Protein AF-0000000071015355 (afdb_homodimer)

InterPro domains:
  IPR021719 Proteinase inhibitor I78 [PF11720] (31-95)

pLDDT: mean 83.45, std 22.66, range [41.62, 98.94]

Secondary structure (DSSP, 8-state):
--------------------------STB----GGGGGGTTSB--HHHHHHHHHHHTBSEEEEE-TT-EEE----TTEEEEEE-TTSBEEEEEE-/--------------------------STB----GGGGGGTTSB--HHHHHHHHHHHTBSEEEEE-TT-EEE----TTEEEEEE-TTSBEEEEEE-

Foldseek 3Di:
DPPPPPPPPPPPPPPPPVPPPDPDPDPQQFFAQVVVQVQFPPQCDPVNQVVSLVVRRAPEEAEAEPPDDDDPDADRRYKYFYADPVRTGHDIDHD/DPPPPPPPPDPPPPPPPVPPPDPDPDPQQFFAQVVVQVQFPPQCDPVNQVVSLVVRRAPEEAEAEPPDDDDPDADRRYKYFYADPVRTGHDIDHD

Nearest PDB structures (foldseek):
  3w0e-assembly1_B  TM=7.958E-01  e=2.999E-04  Aspergillus fumigatus Af293
  1vbw-assembly1_A  TM=7.585E-01  e=5.131E-04  Momordica charantia
  1tm5-assembly1_I  TM=7.072E-01  e=4.397E-03  Hordeum vulgare subsp. vulgare
  7a1h-assembly1_A  TM=6.770E-01  e=3.595E-03  Hordeum vulgare
  3rdz-assembly1_C  TM=7.435E-01  e=9.201E-03  Fagopyrum esculentum

Radius of gyration: 28.19 Å; Cα contacts (8 Å, |Δi|>4): 320; chains: 2; bounding box: 88×50×52 Å

Organism: NCBI:txid2759526

Solvent-accessible surface area (backbone atoms only — not comparable to full-atom values): 11109 Å² total; per-residue (Å²): 134,86,80,78,80,78,79,79,78,80,80,79,78,79,78,78,74,76,72,72,73,70,77,72,76,58,64,92,31,32,39,39,44,72,75,46,57,78,52,53,68,36,70,56,47,73,68,44,46,50,50,45,19,59,66,19,36,21,72,35,63,43,80,44,47,67,64,37,74,44,63,44,57,79,37,66,34,16,29,32,39,33,34,40,94,85,45,21,23,70,43,67,40,63,43,134,84,81,78,79,77,81,80,77,79,79,79,78,79,78,79,74,75,71,70,73,70,77,73,75,60,63,92,31,30,40,39,44,72,77,45,58,79,53,52,69,37,70,54,47,73,68,45,46,52,48,46,18,58,65,18,36,21,71,36,63,42,79,43,47,68,65,38,74,43,64,44,58,80,37,65,35,15,29,31,38,33,33,40,93,86,44,19,23,70,43,67,41,64,41

Structure (mmCIF, N/CA/C/O backbone):
data_AF-0000000071015355-model_v1
#
loop_
_entity.id
_entity.type
_entity.pdbx_description
1 polymer 'Peptidase inhibitor I78 family protein'
#
loop_
_atom_site.group_PDB
_atom_site.id
_atom_site.type_symbol
_atom_site.label_atom_id
_atom_site.label_alt_id
_atom_site.label_comp_id
_atom_site.label_asym_id
_atom_site.label_entity_id
_atom_site.label_seq_id
_atom_site.pdbx_PDB_ins_code
_atom_site.Cartn_x
_atom_site.Cartn_y
_atom_site.Cartn_z
_atom_site.occupancy
_atom_site.B_iso_or_equiv
_atom_site.auth_seq_id
_atom_site.auth_comp_id
_atom_site.auth_asym_id
_atom_site.auth_atom_id
_atom_site.pdbx_PDB_model_num
ATOM 1 N N . MET A 1 1 ? -76.25 -30.781 -11.367 1 41.62 1 MET A N 1
ATOM 2 C CA . MET A 1 1 ? -75.312 -29.703 -10.953 1 41.62 1 MET A CA 1
ATOM 3 C C . MET A 1 1 ? -73.938 -29.922 -11.5 1 41.62 1 MET A C 1
ATOM 5 O O . MET A 1 1 ? -73.312 -30.938 -11.227 1 41.62 1 MET A O 1
ATOM 9 N N . LYS A 1 2 ? -73.75 -29.438 -12.789 1 53.03 2 LYS A N 1
ATOM 10 C CA . LYS A 1 2 ? -72.562 -29.531 -13.602 1 53.03 2 LYS A CA 1
ATOM 11 C C . LYS A 1 2 ? -71.375 -28.797 -12.945 1 53.03 2 LYS A C 1
ATOM 13 O O . LYS A 1 2 ? -71.5 -27.594 -12.664 1 53.03 2 LYS A O 1
ATOM 18 N N . ILE A 1 3 ? -70.625 -29.453 -12.016 1 52.5 3 ILE A N 1
ATOM 19 C CA . ILE A 1 3 ? -69.438 -28.922 -11.297 1 52.5 3 ILE A CA 1
ATOM 20 C C . ILE A 1 3 ? -68.375 -28.438 -12.297 1 52.5 3 ILE A C 1
ATOM 22 O O . ILE A 1 3 ? -67.938 -29.219 -13.125 1 52.5 3 ILE A O 1
ATOM 26 N N . VAL A 1 4 ? -68.438 -27.172 -12.75 1 53.31 4 VAL A N 1
ATOM 27 C CA . VAL A 1 4 ? -67.438 -26.516 -13.586 1 53.31 4 VAL A CA 1
ATOM 28 C C . VAL A 1 4 ? -66.125 -26.438 -12.844 1 53.31 4 VAL A C 1
ATOM 30 O O . VAL A 1 4 ? -66.062 -25.812 -11.781 1 53.31 4 VAL A O 1
ATOM 33 N N . VAL A 1 5 ? -65.312 -27.469 -12.781 1 52.06 5 VAL A N 1
ATOM 34 C CA . VAL A 1 5 ? -63.938 -27.484 -12.219 1 52.06 5 VAL A CA 1
ATOM 35 C C . VAL A 1 5 ? -63.062 -26.438 -12.914 1 52.06 5 VAL A C 1
ATOM 37 O O . VAL A 1 5 ? -62.906 -26.453 -14.133 1 52.06 5 VAL A O 1
ATOM 40 N N . ILE A 1 6 ? -63.094 -25.188 -12.492 1 52.34 6 ILE A N 1
ATOM 41 C CA . ILE A 1 6 ? -62.219 -24.125 -12.953 1 52.34 6 ILE A CA 1
ATOM 42 C C . ILE A 1 6 ? -60.75 -24.516 -12.672 1 52.34 6 ILE A C 1
ATOM 44 O O . ILE A 1 6 ? -60.375 -24.703 -11.516 1 52.34 6 ILE A O 1
ATOM 48 N N . ALA A 1 7 ? -59.969 -25.109 -13.586 1 50.84 7 ALA A N 1
ATOM 49 C CA . ALA A 1 7 ? -58.531 -25.406 -13.555 1 50.84 7 ALA A CA 1
ATOM 50 C C . ALA A 1 7 ? -57.719 -24.141 -13.414 1 50.84 7 ALA A 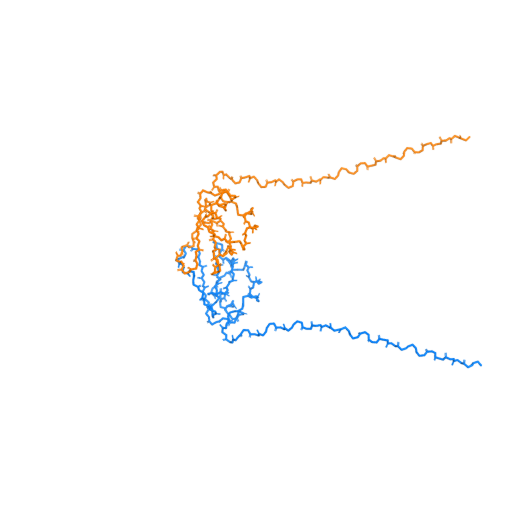C 1
ATOM 52 O O . ALA A 1 7 ? -57.781 -23.234 -14.25 1 50.84 7 ALA A O 1
ATOM 53 N N . LEU A 1 8 ? -57.469 -23.656 -12.211 1 50.41 8 LEU A N 1
ATOM 54 C CA . LEU A 1 8 ? -56.562 -22.547 -11.93 1 50.41 8 LEU A CA 1
ATOM 55 C C . LEU A 1 8 ? -55.188 -22.812 -12.508 1 50.41 8 LEU A C 1
ATOM 57 O O . LEU A 1 8 ? -54.562 -23.828 -12.188 1 50.41 8 LEU A O 1
ATOM 61 N N . GLY A 1 9 ? -54.812 -22.359 -13.711 1 44.88 9 GLY A N 1
ATOM 62 C CA . GLY A 1 9 ? -53.5 -22.406 -14.359 1 44.88 9 GLY A CA 1
ATOM 63 C C . GLY A 1 9 ? -52.406 -21.75 -13.547 1 44.88 9 GLY A C 1
ATOM 64 O O . GLY A 1 9 ? -52.562 -20.594 -13.133 1 44.88 9 GLY A O 1
ATOM 65 N N . ALA A 1 10 ? -51.594 -22.469 -12.789 1 47.72 10 ALA A N 1
ATOM 66 C CA . ALA A 1 10 ? -50.406 -22.031 -12.062 1 47.72 10 ALA A CA 1
ATOM 67 C C . ALA A 1 10 ? -49.438 -21.297 -12.984 1 47.72 10 ALA A C 1
ATOM 69 O O . ALA A 1 10 ? -49 -21.828 -14.008 1 47.72 10 ALA A O 1
ATOM 70 N N . LEU A 1 11 ? -49.5 -19.953 -13.094 1 46.91 11 LEU A N 1
ATOM 71 C CA . LEU A 1 11 ? -48.5 -19.141 -13.797 1 46.91 11 LEU A CA 1
ATOM 72 C C . LEU A 1 11 ? -47.094 -19.328 -13.195 1 46.91 11 LEU A C 1
ATOM 74 O O . LEU A 1 11 ? -46.875 -19.016 -12.031 1 46.91 11 LEU A O 1
ATOM 78 N N . ALA A 1 12 ? -46.281 -20.297 -13.711 1 44.22 12 ALA A N 1
ATOM 79 C CA . ALA A 1 12 ? -44.875 -20.484 -13.359 1 44.22 12 ALA A CA 1
ATOM 80 C C . ALA A 1 12 ? -44.062 -19.234 -13.672 1 44.22 12 ALA A C 1
ATOM 82 O O . ALA A 1 12 ? -43.969 -18.828 -14.836 1 44.22 12 ALA A O 1
ATOM 83 N N . LEU A 1 13 ? -43.969 -18.219 -12.758 1 45.84 13 LEU A N 1
ATOM 84 C CA . LEU A 1 13 ? -43.031 -17.109 -12.875 1 45.84 13 LEU A CA 1
ATOM 85 C C . LEU A 1 13 ? -41.594 -17.625 -12.953 1 45.84 13 LEU A C 1
ATOM 87 O O . LEU A 1 13 ? -41.094 -18.219 -12 1 45.84 13 LEU A O 1
ATOM 91 N N . THR A 1 14 ? -40.969 -17.969 -14.125 1 46.25 14 THR A N 1
ATOM 92 C CA . THR A 1 14 ? -39.562 -18.281 -14.359 1 46.25 14 THR A CA 1
ATOM 93 C C . THR A 1 14 ? -38.688 -17.109 -13.945 1 46.25 14 THR A C 1
ATOM 95 O O . THR A 1 14 ? -38.812 -15.992 -14.469 1 46.25 14 THR A O 1
ATOM 98 N N . ALA A 1 15 ? -38.281 -16.969 -12.656 1 49.09 15 ALA A N 1
ATOM 99 C CA . ALA A 1 15 ? -37.281 -16.016 -12.156 1 49.09 15 ALA A CA 1
ATOM 100 C C . ALA A 1 15 ? -35.969 -16.125 -12.938 1 49.09 15 ALA A C 1
ATOM 102 O O . ALA A 1 15 ? -35.438 -17.219 -13.109 1 49.09 15 ALA A O 1
ATOM 103 N N . CYS A 1 16 ? -35.625 -15.297 -13.961 1 41.62 16 CYS A N 1
ATOM 104 C CA . CYS A 1 16 ? -34.344 -15.125 -14.648 1 41.62 16 CYS A CA 1
ATOM 105 C C . CYS A 1 16 ? -33.219 -14.844 -13.648 1 41.62 16 CYS A C 1
ATOM 107 O O . CYS A 1 16 ? -33.125 -13.742 -13.102 1 41.62 16 CYS A O 1
ATOM 109 N N . MET A 1 17 ? -32.844 -15.695 -12.734 1 43.97 17 MET A N 1
ATOM 110 C CA . MET A 1 17 ? -31.578 -15.445 -12.055 1 43.97 17 MET A CA 1
ATOM 111 C C . MET A 1 17 ? -30.469 -15.219 -13.062 1 43.97 17 MET A C 1
ATOM 113 O O . MET A 1 17 ? -30.156 -16.094 -13.867 1 43.97 17 MET A O 1
ATOM 117 N N . GLU A 1 18 ? -30.281 -14.008 -13.562 1 45.53 18 GLU A N 1
ATOM 118 C CA . GLU A 1 18 ? -29.078 -13.695 -14.312 1 45.53 18 GLU A CA 1
ATOM 119 C C . GLU A 1 18 ? -27.828 -14.172 -13.578 1 45.53 18 GLU A C 1
ATOM 121 O O . GLU A 1 18 ? -27.531 -13.719 -12.469 1 45.53 18 GLU A O 1
ATOM 126 N N . SER A 1 19 ? -27.406 -15.406 -13.742 1 41.88 19 SER A N 1
ATOM 127 C CA . SER A 1 19 ? -26.109 -15.867 -13.25 1 41.88 19 SER A CA 1
ATOM 128 C C . SER A 1 19 ? -24.984 -14.914 -13.656 1 41.88 19 SER A C 1
ATOM 130 O O . SER A 1 19 ? -24.719 -14.742 -14.852 1 41.88 19 SER A O 1
ATOM 132 N N . ARG A 1 20 ? -24.766 -13.766 -12.945 1 45.03 20 ARG A N 1
ATOM 133 C CA . ARG A 1 20 ? -23.531 -13.031 -13.203 1 45.03 20 ARG A CA 1
ATOM 134 C C . ARG A 1 20 ? -22.391 -13.984 -13.547 1 45.03 20 ARG A C 1
ATOM 136 O O . ARG A 1 20 ? -22.125 -14.938 -12.805 1 45.03 20 ARG A O 1
ATOM 143 N N . PRO A 1 21 ? -22.062 -14.039 -14.867 1 43.72 21 PRO A N 1
ATOM 144 C CA . PRO A 1 21 ? -20.953 -14.93 -15.211 1 43.72 21 PRO A CA 1
ATOM 145 C C . PRO A 1 21 ? -19.828 -14.898 -14.18 1 43.72 21 PRO A C 1
ATOM 147 O O . PRO A 1 21 ? -19.5 -13.836 -13.656 1 43.72 21 PRO A O 1
ATOM 150 N N . ALA A 1 22 ? -19.516 -15.961 -13.461 1 47.22 22 ALA A N 1
ATOM 151 C CA . ALA A 1 22 ? -18.312 -16.031 -12.648 1 47.22 22 ALA A CA 1
ATOM 152 C C . ALA A 1 22 ? -17.109 -15.453 -13.391 1 47.22 22 ALA A C 1
ATOM 154 O O . ALA A 1 22 ? -17.016 -15.57 -14.609 1 47.22 22 ALA A O 1
ATOM 155 N N . PRO A 1 23 ? -16.516 -14.32 -12.883 1 44.91 23 PRO A N 1
ATOM 156 C CA . PRO A 1 23 ? -15.352 -13.852 -13.641 1 44.91 23 PRO A CA 1
ATOM 157 C C . PRO A 1 23 ? -14.492 -15 -14.172 1 44.91 23 PRO A C 1
ATOM 159 O O . PRO A 1 23 ? -14.344 -16.016 -13.5 1 44.91 23 PRO A O 1
ATOM 162 N N . MET A 1 24 ? -14.43 -15.195 -15.477 1 46.47 24 MET A N 1
ATOM 163 C CA . MET A 1 24 ? -13.523 -16.156 -16.094 1 46.47 24 MET A CA 1
ATOM 164 C C . MET A 1 24 ? -12.234 -16.281 -15.297 1 46.47 2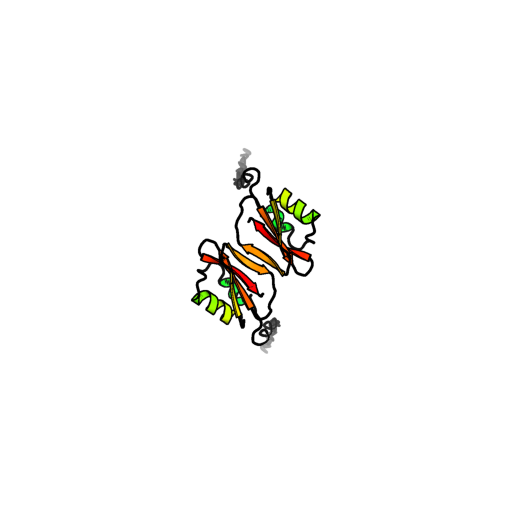4 MET A C 1
ATOM 166 O O . MET A 1 24 ? -11.711 -15.289 -14.789 1 46.47 24 MET A O 1
ATOM 170 N N . PRO A 1 25 ? -11.945 -17.516 -14.719 1 48.88 25 PRO A N 1
ATOM 171 C CA . PRO A 1 25 ? -10.672 -17.672 -14.023 1 48.88 25 PRO A CA 1
ATOM 172 C C . PRO A 1 25 ? -9.516 -17 -14.766 1 48.88 25 PRO A C 1
ATOM 174 O O . PRO A 1 25 ? -9.5 -16.984 -16 1 48.88 25 PRO A O 1
ATOM 177 N N . ALA A 1 26 ? -8.891 -15.961 -14.195 1 55.84 26 ALA A N 1
ATOM 178 C CA . ALA A 1 26 ? -7.68 -15.383 -14.766 1 55.84 26 ALA A CA 1
ATOM 179 C C . ALA A 1 26 ? -6.832 -16.453 -15.461 1 55.84 26 ALA A C 1
ATOM 181 O O . ALA A 1 26 ? -6.875 -17.625 -15.094 1 55.84 26 ALA A O 1
ATOM 182 N N . PRO A 1 27 ? -6.383 -16.125 -16.797 1 60.22 27 PRO A N 1
ATOM 183 C CA . PRO A 1 27 ? -5.473 -17.109 -17.375 1 60.22 27 PRO A CA 1
ATOM 184 C C . PRO A 1 27 ? -4.527 -17.734 -16.344 1 60.22 27 PRO A C 1
ATOM 186 O O . PRO A 1 27 ? -4.223 -17.109 -15.328 1 60.22 27 PRO A O 1
ATOM 189 N N . ALA A 1 28 ? -4.207 -18.922 -16.422 1 68.44 28 ALA A N 1
ATOM 190 C CA . ALA A 1 28 ? -3.348 -19.656 -15.508 1 68.44 28 ALA A CA 1
ATOM 191 C C . ALA A 1 28 ? -2.107 -18.859 -15.133 1 68.44 28 ALA A C 1
ATOM 193 O O . ALA A 1 28 ? -1.405 -18.344 -16.016 1 68.44 28 ALA A O 1
ATOM 194 N N . GLY A 1 29 ? -2.074 -18.328 -13.906 1 88.06 29 GLY A N 1
ATOM 195 C CA . GLY A 1 29 ? -0.887 -17.656 -13.406 1 88.06 29 GLY A CA 1
ATOM 196 C C . GLY A 1 29 ? -1.113 -16.188 -13.117 1 88.06 29 GLY A C 1
ATOM 197 O O . GLY A 1 29 ? -0.283 -15.539 -12.477 1 88.06 29 GLY A O 1
ATOM 198 N N . ALA A 1 30 ? -2.238 -15.766 -13.656 1 94.06 30 ALA A N 1
ATOM 199 C CA . ALA A 1 30 ? -2.508 -14.359 -13.375 1 94.06 30 ALA A CA 1
ATOM 200 C C . ALA A 1 30 ? -3.123 -14.188 -11.984 1 94.06 30 ALA A C 1
ATOM 202 O O . ALA A 1 30 ? -3.943 -15 -11.562 1 94.06 30 ALA A O 1
ATOM 203 N N . CYS A 1 31 ? -2.75 -13.148 -11.344 1 98.12 31 CYS A N 1
ATOM 204 C CA . CYS A 1 31 ? -3.197 -12.875 -9.984 1 98.12 31 CYS A CA 1
ATOM 205 C C . CYS A 1 31 ? -4.641 -12.383 -9.969 1 98.12 31 CYS A C 1
ATOM 207 O O . CYS A 1 31 ? -5.004 -11.492 -10.734 1 98.12 31 CYS A O 1
ATOM 209 N N . ASP A 1 32 ? -5.438 -13 -9.148 1 98.25 32 ASP A N 1
ATOM 210 C CA . ASP A 1 32 ? -6.723 -12.484 -8.695 1 98.25 32 ASP A CA 1
ATOM 211 C C . ASP A 1 32 ? -6.75 -12.336 -7.176 1 98.25 32 ASP A C 1
ATOM 213 O O . ASP A 1 32 ? -6.77 -13.328 -6.449 1 98.25 32 ASP A O 1
ATOM 217 N N . ALA A 1 33 ? -6.828 -11.078 -6.727 1 98.12 33 ALA A N 1
ATOM 218 C CA . ALA A 1 33 ? -6.711 -10.844 -5.289 1 98.12 33 ALA A CA 1
ATOM 219 C C . ALA A 1 33 ? -8.07 -10.945 -4.605 1 98.12 33 ALA A C 1
ATOM 221 O O . ALA A 1 33 ? -8.148 -10.984 -3.373 1 98.12 33 ALA A O 1
ATOM 222 N N . ALA A 1 34 ? -9.125 -11.031 -5.293 1 97.62 34 ALA A N 1
ATOM 223 C CA . ALA A 1 34 ? -10.469 -10.961 -4.727 1 97.62 34 ALA A CA 1
ATOM 224 C C . ALA A 1 34 ? -10.695 -12.07 -3.701 1 97.62 34 ALA A C 1
ATOM 226 O O . ALA A 1 34 ? -11.07 -11.805 -2.557 1 97.62 34 ALA A O 1
ATOM 227 N N . PRO A 1 35 ? -10.383 -13.273 -3.982 1 97.31 35 PRO A N 1
ATOM 228 C CA . PRO A 1 35 ? -10.672 -14.344 -3.027 1 97.31 35 PRO A CA 1
ATOM 229 C C . PRO A 1 35 ? -9.812 -14.258 -1.768 1 97.31 35 PRO A C 1
ATOM 231 O O . PRO A 1 35 ? -10.203 -14.758 -0.711 1 97.31 35 PRO A O 1
ATOM 234 N N . VAL A 1 36 ? -8.719 -13.57 -1.826 1 98.62 36 VAL A N 1
ATOM 235 C CA . VAL A 1 36 ? -7.777 -13.602 -0.715 1 98.62 36 VAL A CA 1
ATOM 236 C C . VAL A 1 36 ? -7.941 -12.352 0.144 1 98.62 36 VAL A C 1
ATOM 238 O O . VAL A 1 36 ? -7.246 -12.188 1.148 1 98.62 36 VAL A O 1
ATOM 241 N N . GLN A 1 37 ? -8.906 -11.469 -0.209 1 98.31 37 GLN A N 1
ATOM 242 C CA . GLN A 1 37 ? -9.164 -10.289 0.61 1 98.31 37 GLN A CA 1
ATOM 243 C C . GLN A 1 37 ? -9.703 -10.68 1.982 1 98.31 37 GLN A C 1
ATOM 245 O O . GLN A 1 37 ? -9.484 -9.969 2.967 1 98.31 37 GLN A O 1
ATOM 250 N N . ALA A 1 38 ? -10.297 -11.852 2.051 1 98.31 38 ALA A N 1
ATOM 251 C CA . ALA A 1 38 ? -10.883 -12.336 3.301 1 98.31 38 ALA A CA 1
ATOM 252 C C . ALA A 1 38 ? -9.797 -12.734 4.297 1 98.31 38 ALA A C 1
ATOM 254 O O . ALA A 1 38 ? -10.078 -12.938 5.48 1 98.31 38 ALA A O 1
ATOM 255 N N . LEU A 1 39 ? -8.578 -12.789 3.854 1 98.56 39 LEU A N 1
ATOM 256 C CA . LEU A 1 39 ? -7.484 -13.266 4.691 1 98.56 39 LEU A CA 1
ATOM 257 C C . LEU A 1 39 ? -6.77 -12.102 5.367 1 98.56 39 LEU A C 1
ATOM 259 O O . LEU A 1 39 ? -5.867 -12.312 6.184 1 98.56 39 LEU A O 1
ATOM 263 N N . ILE A 1 40 ? -7.141 -10.914 5.051 1 98.69 40 ILE A N 1
ATOM 264 C CA . ILE A 1 40 ? -6.527 -9.742 5.664 1 98.69 40 ILE A CA 1
ATOM 265 C C . ILE A 1 40 ? -6.738 -9.773 7.176 1 98.69 40 ILE A C 1
ATOM 267 O O . ILE A 1 40 ? -7.824 -10.117 7.648 1 98.69 40 ILE A O 1
ATOM 271 N N . GLY A 1 41 ? -5.746 -9.445 7.914 1 98.56 41 GLY A N 1
ATOM 272 C CA . GLY A 1 41 ? -5.809 -9.445 9.367 1 98.56 41 GLY A CA 1
ATOM 273 C C . GLY A 1 41 ? -5.234 -10.703 9.992 1 98.56 41 GLY A C 1
ATOM 274 O O . GLY A 1 41 ? -5.023 -10.758 11.203 1 98.56 41 GLY A O 1
ATOM 275 N N . LYS A 1 42 ? -4.902 -11.656 9.188 1 98.69 42 LYS A N 1
ATOM 276 C CA . LYS A 1 42 ? -4.371 -12.922 9.68 1 98.69 42 LYS A CA 1
ATOM 277 C C . LYS A 1 42 ? -2.846 -12.891 9.734 1 98.69 42 LYS A C 1
ATOM 279 O O . LYS A 1 42 ? -2.209 -12.133 9 1 98.69 42 LYS A O 1
ATOM 284 N N . PRO A 1 43 ? -2.244 -13.695 10.641 1 98.69 43 PRO A N 1
ATOM 285 C CA . PRO A 1 43 ? -0.782 -13.781 10.648 1 98.69 43 PRO A CA 1
ATOM 286 C C . PRO A 1 43 ? -0.207 -14.18 9.289 1 98.69 43 PRO A C 1
ATOM 288 O O . PRO A 1 43 ? -0.654 -15.156 8.688 1 98.69 43 PRO A O 1
ATOM 291 N N . ALA A 1 44 ? 0.739 -13.391 8.844 1 98.62 44 ALA A N 1
ATOM 292 C CA . ALA A 1 44 ? 1.219 -13.508 7.465 1 98.62 44 ALA A CA 1
ATOM 293 C C . ALA A 1 44 ? 2.592 -14.172 7.418 1 98.62 44 ALA A C 1
ATOM 295 O O . ALA A 1 44 ? 3.527 -13.633 6.82 1 98.62 44 ALA A O 1
ATOM 296 N N . GLY A 1 45 ? 2.699 -15.344 7.898 1 98.25 45 GLY A N 1
ATOM 297 C CA . GLY A 1 45 ? 3.92 -16.125 7.805 1 98.25 45 GLY A CA 1
ATOM 298 C C . GLY A 1 45 ? 4.094 -16.797 6.457 1 98.25 45 GLY A C 1
ATOM 299 O O . GLY A 1 45 ? 3.299 -16.578 5.543 1 98.25 45 GLY A O 1
ATOM 300 N N . PRO A 1 46 ? 5.176 -17.609 6.289 1 97.62 46 PRO A N 1
ATOM 301 C CA . PRO A 1 46 ? 5.488 -18.234 5 1 97.62 46 PRO A CA 1
ATOM 302 C C . PRO A 1 46 ? 4.359 -19.125 4.488 1 97.62 46 PRO A C 1
ATOM 304 O O . PRO A 1 46 ? 4.051 -19.109 3.293 1 97.62 46 PRO A O 1
ATOM 307 N N . SER A 1 47 ? 3.775 -19.875 5.402 1 98.31 47 SER A N 1
ATOM 308 C CA . SER A 1 47 ? 2.684 -20.75 4.973 1 98.31 47 SER A CA 1
ATOM 309 C C . SER A 1 47 ? 1.481 -19.938 4.508 1 98.31 47 SER A C 1
ATOM 311 O O . SER A 1 47 ? 0.78 -20.328 3.574 1 98.31 47 SER A O 1
ATOM 313 N N . PHE A 1 48 ? 1.213 -18.891 5.23 1 98.88 48 PHE A N 1
ATOM 314 C CA . PHE A 1 48 ? 0.14 -17.984 4.852 1 98.88 48 PHE A CA 1
ATOM 315 C C . PHE A 1 48 ? 0.389 -17.391 3.465 1 98.88 48 PHE A C 1
ATOM 317 O O . PHE A 1 48 ? -0.514 -17.375 2.627 1 98.88 48 PHE A O 1
ATOM 324 N N . VAL A 1 49 ? 1.594 -16.969 3.211 1 98.81 49 VAL A N 1
ATOM 325 C CA . VAL A 1 49 ? 1.952 -16.359 1.937 1 98.81 49 VAL A CA 1
ATOM 326 C C . VAL A 1 49 ? 1.778 -17.375 0.81 1 98.81 49 VAL A C 1
ATOM 328 O O . VAL A 1 49 ? 1.268 -17.031 -0.262 1 98.81 49 VAL A O 1
ATOM 331 N N . GLU A 1 50 ? 2.133 -18.578 1.046 1 98.56 50 GLU A N 1
ATOM 332 C CA . GLU A 1 50 ? 1.939 -19.641 0.059 1 98.56 50 GLU A CA 1
ATOM 333 C C . GLU A 1 50 ? 0.457 -19.891 -0.192 1 98.56 50 GLU A C 1
ATOM 335 O O . GLU A 1 50 ? 0.04 -20.094 -1.335 1 98.56 50 GLU A O 1
ATOM 340 N N . LYS A 1 51 ? -0.296 -19.875 0.866 1 98.69 51 LYS A N 1
ATOM 341 C CA . LYS A 1 51 ? -1.743 -20.031 0.732 1 98.69 51 LYS A CA 1
ATOM 342 C C . LYS A 1 51 ? -2.328 -18.906 -0.131 1 98.69 51 LYS A C 1
ATOM 344 O O . LYS A 1 51 ? -3.143 -19.172 -1.02 1 98.69 51 LYS A O 1
ATOM 349 N N . VAL A 1 52 ? -1.863 -17.703 0.144 1 98.88 52 VAL A N 1
ATOM 350 C CA . VAL A 1 52 ? -2.334 -16.562 -0.618 1 98.88 52 VAL A CA 1
ATOM 351 C C . VAL A 1 52 ? -1.931 -16.703 -2.084 1 98.88 52 VAL A C 1
ATOM 353 O O . VAL A 1 52 ? -2.723 -16.422 -2.984 1 98.88 52 VAL A O 1
ATOM 356 N N . ARG A 1 53 ? -0.706 -17.109 -2.379 1 98.75 53 ARG A N 1
ATOM 357 C CA . ARG A 1 53 ? -0.256 -17.328 -3.75 1 98.75 53 ARG A CA 1
ATOM 358 C C . ARG A 1 53 ? -1.186 -18.281 -4.488 1 98.75 53 ARG A C 1
ATOM 360 O O . ARG A 1 53 ? -1.664 -17.984 -5.582 1 98.75 53 ARG A O 1
ATOM 367 N N . ARG A 1 54 ? -1.484 -19.391 -3.842 1 98.31 54 ARG A N 1
ATOM 368 C CA . ARG A 1 54 ? -2.301 -20.438 -4.453 1 98.31 54 ARG A CA 1
ATOM 369 C C . ARG A 1 54 ? -3.73 -19.953 -4.672 1 98.31 54 ARG A C 1
ATOM 371 O O . ARG A 1 54 ? -4.289 -20.109 -5.762 1 98.31 54 ARG A O 1
ATOM 378 N N . GLN A 1 55 ? -4.254 -19.359 -3.672 1 98.31 55 GLN A N 1
ATOM 379 C CA . GLN A 1 55 ? -5.664 -19 -3.721 1 98.31 55 GLN A CA 1
ATOM 380 C C . GLN A 1 55 ? -5.895 -17.797 -4.645 1 98.31 55 GLN A C 1
ATOM 382 O O . GLN A 1 55 ? -7 -17.609 -5.152 1 98.31 55 GLN A O 1
ATOM 387 N N . SER A 1 56 ? -4.883 -17.016 -4.836 1 98.5 56 SER A N 1
ATOM 388 C CA . SER A 1 56 ? -4.988 -15.914 -5.777 1 98.5 56 SER A CA 1
ATOM 389 C C . SER A 1 56 ? -4.719 -16.375 -7.207 1 98.5 56 SER A C 1
ATOM 391 O O . SER A 1 56 ? -4.938 -15.625 -8.164 1 98.5 56 SER A O 1
ATOM 393 N N . GLY A 1 57 ? -4.145 -17.531 -7.316 1 97.81 57 GLY A N 1
ATOM 394 C CA . GLY A 1 57 ? -3.822 -18.062 -8.633 1 97.81 57 GLY A CA 1
ATOM 395 C C . GLY A 1 57 ? -2.523 -17.516 -9.195 1 97.81 57 GLY A C 1
ATOM 396 O O . GLY A 1 57 ? -2.205 -17.75 -10.367 1 97.81 57 GLY A O 1
ATOM 397 N N . SER A 1 58 ? -1.751 -16.922 -8.383 1 98.19 58 SER A N 1
ATOM 398 C CA . SER A 1 58 ? -0.542 -16.25 -8.836 1 98.19 58 SER A CA 1
ATOM 399 C C . SER A 1 58 ? 0.602 -17.234 -9.047 1 98.19 58 SER A C 1
ATOM 401 O O . SER A 1 58 ? 0.701 -18.234 -8.328 1 98.19 58 SER A O 1
ATOM 403 N N . ALA A 1 59 ? 1.482 -16.875 -9.93 1 98.31 59 ALA A N 1
ATOM 404 C CA . ALA A 1 59 ? 2.707 -17.656 -10.094 1 98.31 59 ALA A CA 1
ATOM 405 C C . ALA A 1 59 ? 3.727 -17.312 -9.016 1 98.31 59 ALA A C 1
ATOM 407 O O . ALA A 1 59 ? 4.461 -18.188 -8.547 1 98.31 59 ALA A O 1
ATOM 408 N N . LEU A 1 60 ? 3.744 -16.078 -8.57 1 98.31 60 LEU A N 1
ATOM 409 C CA . LEU A 1 60 ? 4.711 -15.578 -7.598 1 98.31 60 LEU A CA 1
ATOM 410 C C . LEU A 1 60 ? 4.004 -14.891 -6.438 1 98.31 60 LEU A C 1
ATOM 412 O O . LEU A 1 60 ? 2.896 -14.375 -6.598 1 98.31 60 LEU A O 1
ATOM 416 N N . ALA A 1 61 ? 4.625 -14.945 -5.359 1 98.75 61 ALA A N 1
ATOM 417 C CA . ALA A 1 61 ? 4.203 -14.164 -4.199 1 98.75 61 ALA A CA 1
ATOM 418 C C . ALA A 1 61 ? 5.371 -13.375 -3.609 1 98.75 61 ALA A C 1
ATOM 420 O O . ALA A 1 61 ? 6.496 -13.883 -3.553 1 98.75 61 ALA A O 1
ATOM 421 N N . ARG A 1 62 ? 5.078 -12.18 -3.219 1 98.75 62 ARG A N 1
ATOM 422 C CA . ARG A 1 62 ? 6.059 -11.352 -2.516 1 98.75 62 ARG A CA 1
ATOM 423 C C . ARG A 1 62 ? 5.52 -10.898 -1.165 1 98.75 62 ARG A C 1
ATOM 425 O O . ARG A 1 62 ? 4.398 -10.391 -1.076 1 98.75 62 ARG A O 1
ATOM 432 N N . ARG A 1 63 ? 6.332 -11.18 -0.202 1 98.81 63 ARG A N 1
ATOM 433 C CA . ARG A 1 63 ? 6.066 -10.703 1.151 1 98.81 63 ARG A CA 1
ATOM 434 C C . ARG A 1 63 ? 6.766 -9.375 1.415 1 98.81 63 ARG A C 1
ATOM 436 O O . ARG A 1 63 ? 7.992 -9.289 1.336 1 98.81 63 ARG A O 1
ATOM 443 N N . ILE A 1 64 ? 6.035 -8.359 1.678 1 98.56 64 ILE A N 1
ATOM 444 C CA . ILE A 1 64 ? 6.586 -7.039 1.951 1 98.56 64 ILE A CA 1
ATOM 445 C C . ILE A 1 64 ? 6.445 -6.719 3.438 1 98.56 64 ILE A C 1
ATOM 447 O O . ILE A 1 64 ? 5.332 -6.652 3.963 1 98.56 64 ILE A O 1
ATOM 451 N N . THR A 1 65 ? 7.551 -6.539 4.094 1 98.12 65 THR A N 1
ATOM 452 C CA . THR A 1 65 ? 7.562 -6.387 5.547 1 98.12 65 THR A CA 1
ATOM 453 C C . THR A 1 65 ? 7.973 -4.973 5.938 1 98.12 65 THR A C 1
ATOM 455 O O . THR A 1 65 ? 8.477 -4.215 5.105 1 98.12 65 THR A O 1
ATOM 458 N N . PRO A 1 66 ? 7.672 -4.562 7.152 1 97.81 66 PRO A N 1
ATOM 459 C CA . PRO A 1 66 ? 8.133 -3.25 7.605 1 97.81 66 PRO A CA 1
ATOM 460 C C . PRO A 1 66 ? 9.633 -3.047 7.406 1 97.81 66 PRO A C 1
ATOM 462 O O . PRO A 1 66 ? 10.406 -3.99 7.555 1 97.81 66 PRO A O 1
ATOM 465 N N . GLU A 1 67 ? 10.047 -1.781 6.988 1 96.69 67 GLU A N 1
ATOM 466 C CA . GLU A 1 67 ? 11.414 -1.309 6.82 1 96.69 67 GLU A CA 1
ATOM 467 C C . GLU A 1 67 ? 12.055 -1.902 5.57 1 96.69 67 GLU A C 1
ATOM 469 O O . GLU A 1 67 ? 13.219 -1.625 5.27 1 96.69 67 GLU A O 1
ATOM 474 N N . MET A 1 68 ? 11.336 -2.727 4.871 1 98 68 MET A N 1
ATOM 475 C CA . MET A 1 68 ? 11.836 -3.293 3.623 1 98 68 MET A CA 1
ATOM 476 C C . MET A 1 68 ? 11.859 -2.24 2.518 1 98 68 MET A C 1
ATOM 478 O O . MET A 1 68 ? 10.938 -1.425 2.414 1 98 68 MET A O 1
ATOM 482 N N . ARG A 1 69 ? 12.906 -2.26 1.738 1 98.19 69 ARG A N 1
ATOM 483 C CA . ARG A 1 69 ? 12.938 -1.47 0.513 1 98.19 69 ARG A CA 1
ATOM 484 C C . ARG A 1 69 ? 12.297 -2.223 -0.645 1 98.19 69 ARG A C 1
ATOM 486 O O . ARG A 1 69 ? 12.672 -3.357 -0.942 1 98.19 69 ARG A O 1
ATOM 493 N N . VAL A 1 70 ? 11.383 -1.59 -1.221 1 98.06 70 VAL A N 1
ATOM 494 C CA . VAL A 1 70 ? 10.641 -2.264 -2.279 1 98.06 70 VAL A CA 1
ATOM 495 C C . VAL A 1 70 ? 10.484 -1.331 -3.479 1 98.06 70 VAL A C 1
ATOM 497 O O . VAL A 1 70 ? 10.398 -0.112 -3.316 1 98.06 70 VAL A O 1
ATOM 500 N N . THR A 1 71 ? 10.516 -1.839 -4.672 1 98.31 71 THR A N 1
ATOM 501 C CA . THR A 1 71 ? 10.156 -1.094 -5.875 1 98.31 71 THR A CA 1
ATOM 502 C C . THR A 1 71 ? 8.672 -1.246 -6.184 1 98.31 71 THR A C 1
ATOM 504 O O . THR A 1 71 ? 8.141 -2.357 -6.164 1 98.31 71 THR A O 1
ATOM 507 N N . MET A 1 72 ? 8.039 -0.12 -6.477 1 97.94 72 MET A N 1
ATOM 508 C CA . MET A 1 72 ? 6.613 -0.138 -6.793 1 97.94 72 MET A CA 1
ATOM 509 C C . MET A 1 72 ? 6.383 -0.532 -8.25 1 97.94 72 MET A C 1
ATOM 511 O O . MET A 1 72 ? 5.855 0.259 -9.031 1 97.94 72 MET A O 1
ATOM 515 N N . ASP A 1 73 ? 6.676 -1.725 -8.602 1 97.5 73 ASP A N 1
ATOM 516 C CA . ASP A 1 73 ? 6.461 -2.291 -9.922 1 97.5 73 ASP A CA 1
ATOM 517 C C . ASP A 1 73 ? 5.191 -3.141 -9.961 1 97.5 73 ASP A C 1
ATOM 519 O O . ASP A 1 73 ? 4.637 -3.48 -8.914 1 97.5 73 ASP A O 1
ATOM 523 N N . PHE A 1 74 ? 4.734 -3.346 -11.133 1 96.62 74 PHE A N 1
ATOM 524 C CA . PHE A 1 74 ? 3.547 -4.18 -11.289 1 96.62 74 PHE A CA 1
ATOM 525 C C . PHE A 1 74 ? 3.861 -5.418 -12.117 1 96.62 74 PHE A C 1
ATOM 527 O O . PHE A 1 74 ? 4.41 -5.309 -13.219 1 96.62 74 PHE A O 1
ATOM 534 N N . ARG A 1 75 ? 3.527 -6.547 -11.547 1 96.94 75 ARG A N 1
ATOM 535 C CA . ARG A 1 75 ? 3.549 -7.824 -12.25 1 96.94 75 ARG A CA 1
ATOM 536 C C . ARG A 1 75 ? 2.193 -8.516 -12.172 1 96.94 75 ARG A C 1
ATOM 538 O O . ARG A 1 75 ? 1.668 -8.734 -11.078 1 96.94 75 ARG A O 1
ATOM 545 N N . ALA A 1 76 ? 1.681 -8.977 -13.312 1 96.81 76 ALA A N 1
ATOM 546 C CA . ALA A 1 76 ? 0.349 -9.57 -13.375 1 96.81 76 ALA A CA 1
ATOM 547 C C . ALA A 1 76 ? 0.334 -10.953 -12.734 1 96.81 76 ALA A C 1
ATOM 549 O O . ALA A 1 76 ? -0.724 -11.453 -12.352 1 96.81 76 ALA A O 1
ATOM 550 N N . ASP A 1 77 ? 1.436 -11.594 -12.672 1 98 77 ASP A N 1
ATOM 551 C CA . ASP A 1 77 ? 1.489 -12.961 -12.172 1 98 77 ASP A CA 1
ATOM 552 C C . ASP A 1 77 ? 1.959 -13 -10.719 1 98 77 ASP A C 1
ATOM 554 O O . ASP A 1 77 ? 2.354 -14.055 -10.219 1 98 77 ASP A O 1
ATOM 558 N N . ARG A 1 78 ? 1.985 -11.859 -10.039 1 98.5 78 ARG A N 1
ATOM 559 C CA . ARG A 1 78 ? 2.494 -11.789 -8.672 1 98.5 78 ARG A CA 1
ATOM 560 C C . ARG A 1 78 ? 1.454 -11.195 -7.73 1 98.5 78 ARG A C 1
ATOM 562 O O . ARG A 1 78 ? 0.801 -10.203 -8.062 1 98.5 78 ARG A O 1
ATOM 569 N N . VAL A 1 79 ? 1.357 -11.82 -6.59 1 98.81 79 VAL A N 1
ATOM 570 C CA . VAL A 1 79 ? 0.598 -11.258 -5.48 1 98.81 79 VAL A CA 1
ATOM 571 C C . VAL A 1 79 ? 1.555 -10.703 -4.426 1 98.81 79 VAL A C 1
ATOM 573 O O . VAL A 1 79 ? 2.58 -11.312 -4.125 1 98.81 79 VAL A O 1
ATOM 576 N N . ASN A 1 80 ? 1.263 -9.508 -3.939 1 98.81 80 ASN A N 1
ATOM 577 C CA . ASN A 1 80 ? 1.997 -8.883 -2.842 1 98.81 80 ASN A CA 1
ATOM 578 C C . ASN A 1 80 ? 1.229 -8.984 -1.527 1 98.81 80 ASN A C 1
ATOM 580 O O . ASN A 1 80 ? 0.044 -8.656 -1.468 1 98.81 80 ASN A O 1
ATOM 584 N N . VAL A 1 81 ? 1.82 -9.453 -0.528 1 98.94 81 VAL A N 1
ATOM 585 C CA . VAL A 1 81 ? 1.296 -9.477 0.833 1 98.94 81 VAL A CA 1
ATOM 586 C C . VAL A 1 81 ? 2.014 -8.422 1.679 1 98.94 81 VAL A C 1
ATOM 588 O O . VAL A 1 81 ? 3.184 -8.594 2.027 1 98.94 81 VAL A O 1
ATOM 591 N N . TRP A 1 82 ? 1.275 -7.41 1.97 1 98.56 82 TRP A N 1
ATOM 592 C CA . TRP A 1 82 ? 1.826 -6.367 2.83 1 98.56 82 TRP A CA 1
ATOM 593 C C . TRP A 1 82 ? 1.609 -6.703 4.301 1 98.56 82 TRP A C 1
ATOM 595 O O . TRP A 1 82 ? 0.473 -6.895 4.738 1 98.56 82 TRP A O 1
ATOM 605 N N . VAL A 1 83 ? 2.676 -6.727 5.035 1 98.69 83 VAL A N 1
ATOM 606 C CA . VAL A 1 83 ? 2.633 -7.188 6.422 1 98.69 83 VAL A CA 1
ATOM 607 C C . VAL A 1 83 ? 2.758 -5.992 7.367 1 98.69 83 VAL A C 1
ATOM 609 O O . VAL A 1 83 ? 3.613 -5.129 7.172 1 98.69 83 VAL A O 1
ATOM 612 N N . SER A 1 84 ? 1.86 -5.969 8.328 1 97.5 84 SER A N 1
ATOM 613 C CA . SER A 1 84 ? 1.882 -4.902 9.328 1 97.5 84 SER A CA 1
ATOM 614 C C . SER A 1 84 ? 2.998 -5.121 10.344 1 97.5 84 SER A C 1
ATOM 616 O O . SER A 1 84 ? 3.646 -6.168 10.344 1 97.5 84 SER A O 1
ATOM 618 N N . THR A 1 85 ? 3.205 -4.137 11.203 1 96.44 85 THR A N 1
ATOM 619 C CA . THR A 1 85 ? 4.215 -4.211 12.258 1 96.44 85 THR A CA 1
ATOM 620 C C . THR A 1 85 ? 3.885 -5.324 13.25 1 96.44 85 THR A C 1
ATOM 622 O O . THR A 1 85 ? 4.773 -5.84 13.93 1 96.44 85 THR A O 1
ATOM 625 N N . ASN A 1 86 ? 2.607 -5.734 13.281 1 97.06 86 ASN A N 1
ATOM 626 C CA . ASN A 1 86 ? 2.193 -6.785 14.203 1 97.06 86 ASN A CA 1
ATOM 627 C C . ASN A 1 86 ? 2.248 -8.164 13.547 1 97.06 86 ASN A C 1
ATOM 629 O O . ASN A 1 86 ? 1.812 -9.148 14.141 1 97.06 86 ASN A O 1
ATOM 633 N N . GLY A 1 87 ? 2.652 -8.203 12.328 1 98.06 87 GLY A N 1
ATOM 634 C CA . GLY A 1 87 ? 2.916 -9.477 11.664 1 98.06 87 GLY A CA 1
ATOM 635 C C . GLY A 1 87 ? 1.71 -10.023 10.93 1 98.06 87 GLY A C 1
ATOM 636 O O . GLY A 1 87 ? 1.702 -11.188 10.516 1 98.06 87 GLY A O 1
ATOM 637 N N . THR A 1 88 ? 0.696 -9.164 10.82 1 98.81 88 THR A N 1
ATOM 638 C CA . THR A 1 88 ? -0.507 -9.602 10.125 1 98.81 88 THR A CA 1
ATOM 639 C C . THR A 1 88 ? -0.562 -9.016 8.719 1 98.81 88 THR A C 1
ATOM 641 O O . THR A 1 88 ? 0.113 -8.023 8.422 1 98.81 88 THR A O 1
ATOM 644 N N . ALA A 1 89 ? -1.326 -9.648 7.852 1 98.94 89 ALA A N 1
ATOM 645 C CA . ALA A 1 89 ? -1.551 -9.086 6.52 1 98.94 89 ALA A CA 1
ATOM 646 C C . ALA A 1 89 ? -2.389 -7.812 6.598 1 98.94 89 ALA A C 1
ATOM 648 O O . ALA A 1 89 ? -3.537 -7.844 7.047 1 98.94 89 ALA A O 1
ATOM 649 N N . GLU A 1 90 ? -1.865 -6.746 6.109 1 97.88 90 GLU A N 1
ATOM 650 C CA . GLU A 1 90 ? -2.572 -5.469 6.117 1 97.88 90 GLU A CA 1
ATOM 651 C C . GLU A 1 90 ? -3.256 -5.207 4.777 1 97.88 90 GLU A C 1
ATOM 653 O O . GLU A 1 90 ? -4.316 -4.582 4.727 1 97.88 90 GLU A O 1
ATOM 658 N N . ARG A 1 91 ? -2.562 -5.637 3.768 1 97.81 91 ARG A N 1
ATOM 659 C CA . ARG A 1 91 ? -3.062 -5.5 2.404 1 97.81 91 ARG A CA 1
ATOM 660 C C . ARG A 1 91 ? -2.609 -6.668 1.533 1 97.81 91 ARG A C 1
ATOM 662 O O . ARG A 1 91 ? -1.557 -7.258 1.778 1 97.81 91 ARG A O 1
ATOM 669 N N . ILE A 1 92 ? -3.426 -7.031 0.62 1 98.69 92 ILE A N 1
ATOM 670 C CA . ILE A 1 92 ? -3.1 -8.031 -0.389 1 98.69 92 ILE A CA 1
ATOM 671 C C . ILE A 1 92 ? -3.484 -7.516 -1.773 1 98.69 92 ILE A C 1
ATOM 673 O O . ILE A 1 92 ? -4.652 -7.219 -2.029 1 98.69 92 ILE A O 1
ATOM 677 N N . THR A 1 93 ? -2.496 -7.371 -2.598 1 98.06 93 THR A N 1
ATOM 678 C CA . THR A 1 93 ? -2.75 -6.746 -3.893 1 98.06 93 THR A CA 1
ATOM 679 C C . THR A 1 93 ? -1.995 -7.473 -5 1 98.06 93 THR A C 1
ATOM 681 O O . THR A 1 93 ? -0.943 -8.07 -4.758 1 98.06 93 THR A O 1
ATOM 684 N N . CYS A 1 94 ? -2.531 -7.484 -6.148 1 98.12 94 CYS A N 1
ATOM 685 C CA . CYS A 1 94 ? -1.769 -7.961 -7.297 1 98.12 94 CYS A CA 1
ATOM 686 C C . CYS A 1 94 ? -0.68 -6.965 -7.68 1 98.12 94 CYS A C 1
ATOM 688 O O . CYS A 1 94 ? -0.867 -5.754 -7.551 1 98.12 94 CYS A O 1
ATOM 690 N N . GLY A 1 95 ? 0.472 -7.508 -8.109 1 95 95 GLY A N 1
ATOM 691 C CA . GLY A 1 95 ? 1.551 -6.637 -8.539 1 95 95 GLY A CA 1
ATOM 692 C C . GLY A 1 95 ? 2.93 -7.203 -8.258 1 95 95 GLY A C 1
ATOM 693 O O . GLY A 1 95 ? 3.057 -8.234 -7.594 1 95 95 GLY A O 1
ATOM 694 N N . MET B 1 1 ? -72.188 18.875 34.125 1 41.81 1 MET B N 1
ATOM 695 C CA . MET B 1 1 ? -71.25 18.391 33.094 1 41.81 1 MET B CA 1
ATOM 696 C C . MET B 1 1 ? -69.812 18.875 33.375 1 41.81 1 MET B C 1
ATOM 698 O O . MET B 1 1 ? -69.5 20.062 33.188 1 41.81 1 MET B O 1
ATOM 702 N N . LYS B 1 2 ? -69.25 18.359 34.531 1 52.75 2 LYS B N 1
ATOM 703 C CA . LYS B 1 2 ? -67.938 18.688 35.031 1 52.75 2 LYS B CA 1
ATOM 704 C C . LYS B 1 2 ? -66.875 18.25 34.031 1 52.75 2 LYS B C 1
ATOM 706 O O . LYS B 1 2 ? -66.875 17.094 33.594 1 52.75 2 LYS B O 1
ATOM 711 N N . ILE B 1 3 ? -66.375 19.172 33.156 1 52.84 3 ILE B N 1
ATOM 712 C CA . ILE B 1 3 ? -65.375 19.047 32.094 1 52.84 3 ILE B CA 1
ATOM 713 C C . ILE B 1 3 ? -64.062 18.609 32.719 1 52.84 3 ILE B C 1
ATOM 715 O O . ILE B 1 3 ? -63.469 19.328 33.531 1 52.84 3 ILE B O 1
ATOM 719 N N . VAL B 1 4 ? -63.812 17.328 33 1 54.16 4 VAL B N 1
ATOM 720 C CA . VAL B 1 4 ? -62.531 16.797 33.469 1 54.16 4 VAL B CA 1
ATOM 721 C C . VAL B 1 4 ? -61.5 16.969 32.375 1 54.16 4 VAL B C 1
ATOM 723 O O . VAL B 1 4 ? -61.625 16.406 31.297 1 54.16 4 VAL B O 1
ATOM 726 N N . VAL B 1 5 ? -60.875 18.141 32.156 1 51.59 5 VAL B N 1
ATOM 727 C CA . VAL B 1 5 ? -59.781 18.391 31.25 1 51.59 5 VAL B CA 1
ATOM 728 C C . VAL B 1 5 ? -58.594 17.516 31.609 1 51.59 5 VAL B C 1
ATOM 730 O O . VAL B 1 5 ? -58.094 17.547 32.75 1 51.59 5 VAL B O 1
ATOM 733 N N . ILE B 1 6 ? -58.5 16.312 31.109 1 52.81 6 ILE B N 1
ATOM 734 C CA . ILE B 1 6 ? -57.344 15.414 31.219 1 52.81 6 ILE B CA 1
ATOM 735 C C . ILE B 1 6 ? -56.156 16.031 30.531 1 52.81 6 ILE B C 1
ATOM 737 O O . ILE B 1 6 ? -56.156 16.297 29.328 1 52.81 6 ILE B O 1
ATOM 741 N N . ALA B 1 7 ? -55.281 16.828 31.188 1 49.84 7 ALA B N 1
ATOM 742 C CA . ALA B 1 7 ? -54 17.375 30.703 1 49.84 7 ALA B CA 1
ATOM 743 C C . ALA B 1 7 ? -53.031 16.25 30.312 1 49.84 7 ALA B C 1
ATOM 745 O O . ALA B 1 7 ? -52.719 15.375 31.109 1 49.84 7 ALA B O 1
ATOM 746 N N . LEU B 1 8 ? -53.062 15.82 29.062 1 50.38 8 LEU B N 1
ATOM 747 C CA . LEU B 1 8 ? -52.094 14.891 28.484 1 50.38 8 LEU B CA 1
ATOM 748 C C . LEU B 1 8 ? -50.656 15.406 28.641 1 50.38 8 LEU B C 1
ATOM 750 O O . LEU B 1 8 ? -50.344 16.5 28.188 1 50.38 8 LEU B O 1
ATOM 754 N N . GLY B 1 9 ? -49.906 15.062 29.672 1 45.56 9 GLY B N 1
ATOM 755 C CA . GLY B 1 9 ? -48.5 15.359 29.906 1 45.56 9 GLY B CA 1
ATOM 756 C C . GLY B 1 9 ? -47.594 14.898 28.781 1 45.56 9 GLY B C 1
ATOM 757 O O . GLY B 1 9 ? -47.656 13.734 28.375 1 45.56 9 GLY B O 1
ATOM 758 N N . ALA B 1 10 ? -47.125 15.742 27.859 1 47.09 10 ALA B N 1
ATOM 759 C CA . ALA B 1 10 ? -46.156 15.516 26.812 1 47.09 10 ALA B CA 1
ATOM 760 C C . ALA B 1 10 ? -44.844 14.969 27.375 1 47.09 10 ALA B C 1
ATOM 762 O O . ALA B 1 10 ? -44.25 15.586 28.25 1 47.09 10 ALA B O 1
ATOM 763 N N . LEU B 1 11 ? -44.625 13.633 27.453 1 46.81 11 LEU B N 1
ATOM 764 C CA . LEU B 1 11 ? -43.344 13.016 27.797 1 46.81 11 LEU B CA 1
ATOM 765 C C . LEU B 1 11 ? -42.25 13.43 26.828 1 46.81 11 LEU B C 1
ATOM 767 O O . LEU B 1 11 ? -42.344 13.125 25.625 1 46.81 11 LEU B O 1
ATOM 771 N N . ALA B 1 12 ? -41.531 14.547 27.062 1 44.47 12 ALA B N 1
ATOM 772 C CA . ALA B 1 12 ? -40.344 14.945 26.312 1 44.47 12 ALA B CA 1
ATOM 773 C C . ALA B 1 12 ? -39.281 13.852 26.344 1 44.47 12 ALA B C 1
ATOM 775 O O . ALA B 1 12 ? -38.75 13.508 27.406 1 44.47 12 ALA B O 1
ATOM 776 N N . LEU B 1 13 ? -39.281 12.875 25.391 1 45.31 13 LEU B N 1
ATOM 777 C CA . LEU B 1 13 ? -38.188 11.93 25.188 1 45.31 13 LEU B CA 1
ATOM 778 C C . LEU B 1 13 ? -36.875 12.672 24.875 1 45.31 13 LEU B C 1
ATOM 780 O O . LEU B 1 13 ? -36.781 13.328 23.828 1 45.31 13 LEU B O 1
ATOM 784 N N . THR B 1 14 ? -36 13.141 25.812 1 46.53 14 THR B N 1
ATOM 785 C CA . THR B 1 14 ? -34.656 13.672 25.641 1 46.53 14 THR B CA 1
ATOM 786 C C . THR B 1 14 ? -33.781 12.648 24.938 1 46.53 14 THR B C 1
ATOM 788 O O . THR B 1 14 ? -33.594 11.531 25.422 1 46.53 14 THR B O 1
ATOM 791 N N . ALA B 1 15 ? -33.75 12.586 23.578 1 48.69 15 ALA B N 1
ATOM 792 C CA . ALA B 1 15 ? -32.812 11.805 22.766 1 48.69 15 ALA B CA 1
ATOM 793 C C . ALA B 1 15 ? -31.359 12.117 23.125 1 48.69 15 ALA B C 1
ATOM 795 O O . ALA B 1 15 ? -30.953 13.281 23.141 1 48.69 15 ALA B O 1
ATOM 796 N N . CYS B 1 16 ? -30.609 11.375 24 1 41.88 16 CYS B N 1
ATOM 797 C CA . CYS B 1 16 ? -29.172 11.398 24.266 1 41.88 16 CYS B CA 1
ATOM 798 C C . CYS B 1 16 ? -28.375 11.281 22.984 1 41.88 16 CYS B C 1
ATOM 800 O O . CYS B 1 16 ? -28.297 10.203 22.391 1 41.88 16 CYS B O 1
ATOM 802 N N . MET B 1 17 ? -28.406 12.18 22.031 1 43.91 17 MET B N 1
ATOM 803 C CA . MET B 1 17 ? -27.375 12.117 21 1 43.91 17 MET B CA 1
ATOM 804 C C . MET B 1 17 ? -25.984 12.07 21.625 1 43.91 17 MET B C 1
ATOM 806 O O . MET B 1 17 ? -25.578 13.008 22.328 1 43.91 17 MET B O 1
ATOM 810 N N . GLU B 1 18 ? -25.5 10.922 22.016 1 45.59 18 GLU B N 1
ATOM 811 C CA . GLU B 1 18 ? -24.094 10.789 22.375 1 45.59 18 GLU B CA 1
ATOM 812 C C . GLU B 1 18 ? -23.188 11.406 21.312 1 45.59 18 GLU B C 1
ATOM 814 O O . GLU B 1 18 ? -23.188 10.961 20.172 1 45.59 18 GLU B O 1
ATOM 819 N N . SER B 1 19 ? -22.891 12.695 21.344 1 42.09 19 SER B N 1
ATOM 820 C CA . SER B 1 19 ? -21.875 13.305 20.5 1 42.09 19 SER B CA 1
ATOM 821 C C . SER B 1 19 ? -20.578 12.516 20.547 1 42.09 19 SER B C 1
ATOM 823 O O . SER B 1 19 ? -19.938 12.406 21.609 1 42.09 19 SER B O 1
ATOM 825 N N . ARG B 1 20 ? -20.438 11.391 19.781 1 45.56 20 ARG B N 1
ATOM 826 C CA . ARG B 1 20 ? -19.094 10.82 19.656 1 45.56 20 ARG B CA 1
ATOM 827 C C . ARG B 1 20 ? -18.031 11.906 19.672 1 45.56 20 ARG B C 1
ATOM 829 O O . ARG B 1 20 ? -18.125 12.867 18.906 1 45.56 20 ARG B O 1
ATOM 836 N N . PRO B 1 21 ? -17.344 12.039 20.828 1 44.41 21 PRO B N 1
ATOM 837 C CA . PRO B 1 21 ? -16.297 13.055 20.844 1 44.41 21 PRO B CA 1
ATOM 838 C C . PRO B 1 21 ? -15.531 13.133 19.516 1 44.41 21 PRO B C 1
ATOM 840 O O . PRO B 1 21 ? -15.258 12.109 18.891 1 44.41 21 PRO B O 1
ATOM 843 N N . ALA B 1 22 ? -15.555 14.242 18.781 1 47.16 22 ALA B N 1
ATOM 844 C CA . ALA B 1 22 ? -14.672 14.438 17.625 1 47.16 22 ALA B CA 1
ATOM 845 C C . ALA B 1 22 ? -13.25 13.984 17.953 1 47.16 22 ALA B C 1
ATOM 847 O O . ALA B 1 22 ? -12.789 14.117 19.094 1 47.16 22 ALA B O 1
ATOM 848 N N . PRO B 1 23 ? -12.719 12.922 17.266 1 45.16 23 PRO B N 1
ATOM 849 C CA . PRO B 1 23 ? -11.336 12.578 17.625 1 45.16 23 PRO B CA 1
ATOM 850 C C . PRO B 1 23 ? -10.477 13.812 17.891 1 45.16 23 PRO B C 1
ATOM 852 O O . PRO B 1 23 ? -10.641 14.844 17.234 1 45.16 23 PRO B O 1
ATOM 855 N N . MET B 1 24 ? -10.016 14 19.141 1 46.66 24 MET B N 1
ATOM 856 C CA . MET B 1 24 ? -9.062 15.055 19.484 1 46.66 24 MET B CA 1
ATOM 857 C C . MET B 1 24 ? -8.102 15.305 18.312 1 46.66 24 MET B C 1
ATOM 859 O O . MET B 1 24 ? -7.684 14.367 17.641 1 46.66 24 MET B O 1
ATOM 863 N N . PRO B 1 25 ? -8.133 16.578 17.75 1 49.25 25 PRO B N 1
ATOM 864 C CA . PRO B 1 25 ? -7.152 16.844 16.688 1 49.25 25 PRO B CA 1
ATOM 865 C C . PRO B 1 25 ? -5.766 16.297 17.016 1 49.25 25 PRO B C 1
ATOM 867 O O . PRO B 1 25 ? -5.355 16.281 18.172 1 49.25 25 PRO B O 1
ATOM 870 N N . ALA B 1 26 ? -5.27 15.32 16.25 1 56.25 26 ALA B N 1
ATOM 871 C CA . ALA B 1 26 ? -3.891 14.852 16.391 1 56.25 26 ALA B CA 1
ATOM 872 C C . ALA B 1 26 ? -2.967 15.992 16.797 1 56.25 26 ALA B C 1
ATOM 874 O O . ALA B 1 26 ? -3.221 17.156 16.484 1 56.25 26 ALA B O 1
ATOM 875 N N . PRO B 1 27 ? -2.094 15.742 17.922 1 60.38 27 PRO B N 1
ATOM 876 C CA . PRO B 1 27 ? -1.133 16.812 18.203 1 60.38 27 PRO B CA 1
ATOM 877 C C . PRO B 1 27 ? -0.62 17.484 16.938 1 60.38 27 PRO B C 1
ATOM 879 O O . PRO B 1 27 ? -0.6 16.875 15.867 1 60.38 27 PRO B O 1
ATOM 882 N N . ALA B 1 28 ? -0.384 18.703 16.938 1 69 28 ALA B N 1
ATOM 883 C CA . ALA B 1 28 ? 0.076 19.5 15.805 1 69 28 ALA B CA 1
ATOM 884 C C . ALA B 1 28 ? 1.196 18.797 15.047 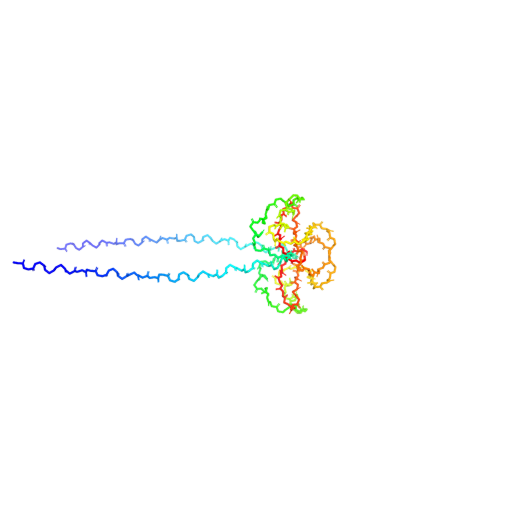1 69 28 ALA B C 1
ATOM 886 O O . ALA B 1 28 ? 2.178 18.359 15.648 1 69 28 ALA B O 1
ATOM 887 N N . GLY B 1 29 ? 0.886 18.266 13.883 1 88.19 29 GLY B N 1
ATOM 888 C CA . GLY B 1 29 ? 1.906 17.688 13.023 1 88.19 29 GLY B CA 1
ATOM 889 C C . GLY B 1 29 ? 1.722 16.203 12.797 1 88.19 29 GLY B C 1
ATOM 890 O O . GLY B 1 29 ? 2.354 15.617 11.914 1 88.19 29 GLY B O 1
ATOM 891 N N . ALA B 1 30 ? 0.87 15.68 13.664 1 94.06 30 ALA B N 1
ATOM 892 C CA . ALA B 1 30 ? 0.647 14.25 13.461 1 94.06 30 ALA B CA 1
ATOM 893 C C . ALA B 1 30 ? -0.363 14.008 12.344 1 94.06 30 ALA B C 1
ATOM 895 O O . ALA B 1 30 ? -1.345 14.742 12.211 1 94.06 30 ALA B O 1
ATOM 896 N N . CYS B 1 31 ? -0.132 12.992 11.594 1 98.19 31 CYS B N 1
ATOM 897 C CA . CYS B 1 31 ? -0.971 12.664 10.445 1 98.19 31 CYS B CA 1
ATOM 898 C C . CYS B 1 31 ? -2.291 12.047 10.891 1 98.19 31 CYS B C 1
ATOM 900 O O . CYS B 1 31 ? -2.309 11.141 11.727 1 98.19 31 CYS B O 1
ATOM 902 N N . ASP B 1 32 ? -3.357 12.586 10.391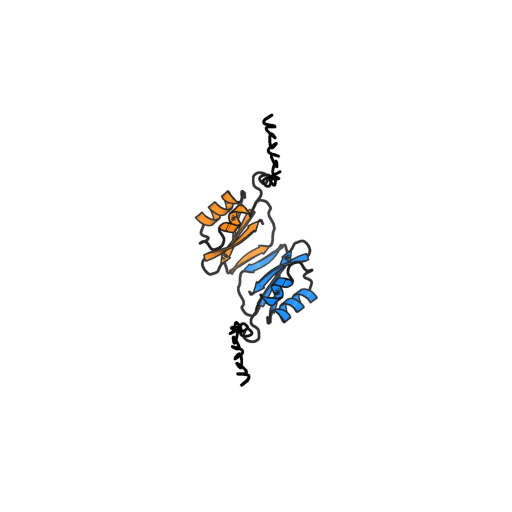 1 98.25 32 ASP B N 1
ATOM 903 C CA . ASP B 1 32 ? -4.672 11.961 10.367 1 98.25 32 ASP B CA 1
ATOM 904 C C . ASP B 1 32 ? -5.172 11.781 8.93 1 98.25 32 ASP B C 1
ATOM 906 O O . ASP B 1 32 ? -5.512 12.758 8.266 1 98.25 32 ASP B O 1
ATOM 910 N N . ALA B 1 33 ? -5.285 10.516 8.508 1 98.12 33 ALA B N 1
ATOM 911 C CA . ALA B 1 33 ? -5.617 10.266 7.102 1 98.12 33 ALA B CA 1
ATOM 912 C C . ALA B 1 33 ? -7.125 10.242 6.891 1 98.12 33 ALA B C 1
ATOM 914 O O . ALA B 1 33 ? -7.602 10.258 5.754 1 98.12 33 ALA B O 1
ATOM 915 N N . ALA B 1 34 ? -7.91 10.258 7.887 1 97.62 34 ALA B N 1
ATOM 916 C CA . ALA B 1 34 ? -9.352 10.062 7.781 1 97.62 34 ALA B CA 1
ATOM 917 C C . ALA B 1 34 ? -9.984 11.133 6.898 1 97.62 34 ALA B C 1
ATOM 919 O O . ALA B 1 34 ? -10.68 10.82 5.93 1 97.62 34 ALA B O 1
ATOM 920 N N . PRO B 1 35 ? -9.703 12.359 7.086 1 97.31 35 PRO B N 1
ATOM 921 C CA . PRO B 1 35 ? -10.367 13.398 6.289 1 97.31 35 PRO B CA 1
ATOM 922 C C . PRO B 1 35 ? -9.953 13.367 4.82 1 97.31 35 PRO B C 1
ATOM 924 O O . PRO B 1 35 ? -10.711 13.82 3.955 1 97.31 35 PRO B O 1
ATOM 927 N N . VAL B 1 36 ? -8.852 12.766 4.523 1 98.62 36 VAL B N 1
ATOM 928 C CA . VAL B 1 36 ? -8.32 12.867 3.17 1 98.62 36 VAL B CA 1
ATOM 929 C C . VAL B 1 36 ? -8.641 11.602 2.387 1 98.62 36 VAL B C 1
ATOM 931 O O . VAL B 1 36 ? -8.289 11.484 1.211 1 98.62 36 VAL B O 1
ATOM 934 N N . GLN B 1 37 ? -9.367 10.633 3.004 1 98.31 37 GLN B N 1
ATOM 935 C CA . GLN B 1 37 ? -9.766 9.43 2.293 1 98.31 37 GLN B CA 1
ATOM 936 C C . GLN B 1 37 ? -10.75 9.75 1.169 1 98.31 37 GLN B C 1
ATOM 938 O O . GLN B 1 37 ? -10.789 9.055 0.155 1 98.31 37 GLN B O 1
ATOM 943 N N . ALA B 1 38 ? -11.445 10.859 1.324 1 98.31 38 ALA B N 1
ATOM 944 C CA . ALA B 1 38 ? -12.438 11.273 0.335 1 98.31 38 ALA B CA 1
ATOM 945 C C . ALA B 1 38 ? -11.766 11.75 -0.948 1 98.31 38 ALA B C 1
ATOM 947 O O . ALA B 1 38 ? -12.422 11.914 -1.979 1 98.31 38 ALA B O 1
ATOM 948 N N . LEU B 1 39 ? -10.477 11.922 -0.914 1 98.56 39 LEU B N 1
ATOM 949 C CA . LEU B 1 39 ? -9.75 12.484 -2.049 1 98.56 39 LEU B CA 1
ATOM 950 C C . LEU B 1 39 ? -9.188 11.375 -2.936 1 98.56 39 LEU B C 1
ATOM 952 O O . LEU B 1 39 ? -8.625 11.656 -3.996 1 98.56 39 LEU B O 1
ATOM 956 N N . ILE B 1 40 ? -9.344 10.156 -2.537 1 98.69 40 ILE B N 1
ATOM 957 C CA . ILE B 1 40 ? -8.859 9.031 -3.33 1 98.69 40 ILE B CA 1
ATOM 958 C C . ILE B 1 40 ? -9.547 9.031 -4.695 1 98.69 40 ILE B C 1
ATOM 960 O O . ILE B 1 40 ? -10.75 9.273 -4.789 1 98.69 40 ILE B O 1
ATOM 964 N N . GLY B 1 41 ? -8.805 8.781 -5.723 1 98.56 41 GLY B N 1
ATOM 965 C CA . GLY B 1 41 ? -9.336 8.758 -7.078 1 98.56 41 GLY B CA 1
ATOM 966 C C . GLY B 1 41 ? -9.094 10.047 -7.836 1 98.56 41 GLY B C 1
ATOM 967 O O . GLY B 1 41 ? -9.289 10.102 -9.055 1 98.56 41 GLY B O 1
ATOM 968 N N . LYS B 1 42 ? -8.617 11.039 -7.168 1 98.69 42 LYS B N 1
ATOM 969 C CA . LYS B 1 42 ? -8.375 12.336 -7.789 1 98.69 42 LYS B CA 1
ATOM 970 C C . LYS B 1 42 ? -6.953 12.438 -8.328 1 98.69 42 LYS B C 1
ATOM 972 O O . LYS B 1 42 ? -6.055 1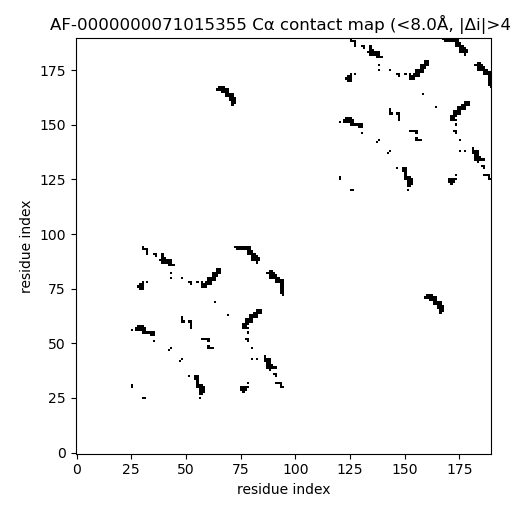1.742 -7.855 1 98.69 42 LYS B O 1
ATOM 977 N N . PRO B 1 43 ? -6.742 13.281 -9.352 1 98.69 43 PRO B N 1
ATOM 978 C CA . PRO B 1 43 ? -5.375 13.492 -9.828 1 98.69 43 PRO B CA 1
ATOM 979 C C . PRO B 1 43 ? -4.43 13.953 -8.719 1 98.69 43 PRO B C 1
ATOM 981 O O . PRO B 1 43 ? -4.738 14.898 -7.992 1 98.69 43 PRO B O 1
ATOM 984 N N . ALA B 1 44 ? -3.332 13.25 -8.609 1 98.62 44 ALA B N 1
ATOM 985 C CA . ALA B 1 44 ? -2.447 13.422 -7.461 1 98.62 44 ALA B CA 1
ATOM 986 C C . ALA B 1 44 ? -1.196 14.203 -7.848 1 98.62 44 ALA B C 1
ATOM 988 O O . ALA B 1 44 ? -0.074 13.766 -7.586 1 98.62 44 ALA B O 1
ATOM 989 N N . GLY B 1 45 ? -1.359 15.375 -8.32 1 98.25 45 GLY B N 1
ATOM 990 C CA . GLY B 1 45 ? -0.245 16.266 -8.609 1 98.25 45 GLY B CA 1
ATOM 991 C C . GLY B 1 45 ? 0.291 16.969 -7.383 1 98.25 45 GLY B C 1
ATOM 992 O O . GLY B 1 45 ? -0.143 16.688 -6.262 1 98.25 45 GLY B O 1
ATOM 993 N N . PRO B 1 46 ? 1.298 17.859 -7.562 1 97.56 46 PRO B N 1
ATOM 994 C CA . PRO B 1 46 ? 1.95 18.531 -6.43 1 97.56 46 PRO B CA 1
ATOM 995 C C . PRO B 1 46 ? 0.973 19.328 -5.57 1 97.56 46 PRO B C 1
ATOM 997 O O . PRO B 1 46 ? 1.065 19.297 -4.34 1 97.56 46 PRO B O 1
ATOM 1000 N N . SER B 1 47 ? 0.065 20.016 -6.242 1 98.31 47 SER B N 1
ATOM 1001 C CA . SER B 1 47 ? -0.901 20.797 -5.473 1 98.31 47 SER B CA 1
ATOM 1002 C C . SER B 1 47 ? -1.814 19.891 -4.656 1 98.31 47 SER B C 1
ATOM 1004 O O . SER B 1 47 ? -2.211 20.234 -3.541 1 98.31 47 SER B O 1
ATOM 1006 N N . PHE B 1 48 ? -2.209 18.812 -5.27 1 98.88 48 PHE B N 1
ATOM 1007 C CA . PHE B 1 48 ? -3.021 17.828 -4.578 1 98.88 48 PHE B CA 1
ATOM 1008 C C . PHE B 1 48 ? -2.291 17.281 -3.354 1 98.88 48 PHE B C 1
ATOM 1010 O O . PHE B 1 48 ? -2.871 17.188 -2.27 1 98.88 48 PHE B O 1
ATOM 1017 N N . VAL B 1 49 ? -1.036 16.969 -3.51 1 98.81 49 VAL B N 1
ATOM 1018 C CA . VAL B 1 49 ? -0.236 16.406 -2.426 1 98.81 49 VAL B CA 1
ATOM 1019 C C . VAL B 1 49 ? -0.126 17.422 -1.288 1 98.81 49 VAL B C 1
ATOM 1021 O O . VAL B 1 49 ? -0.235 17.062 -0.114 1 98.81 49 VAL B O 1
ATOM 1024 N N . GLU B 1 50 ? 0.023 18.641 -1.611 1 98.56 50 GLU B N 1
ATOM 1025 C CA 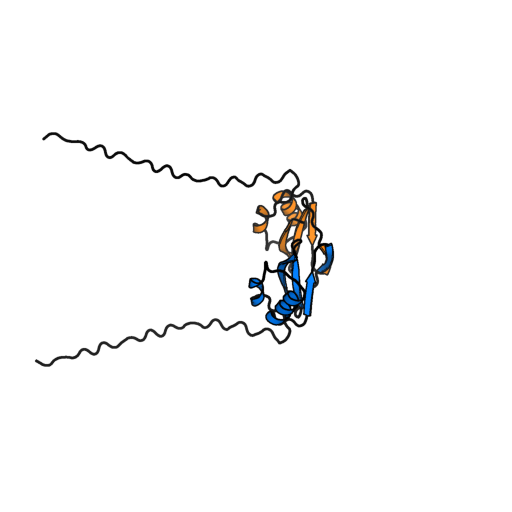. GLU B 1 50 ? 0.068 19.703 -0.601 1 98.56 50 GLU B CA 1
ATOM 1026 C C . GLU B 1 50 ? -1.272 19.828 0.116 1 98.56 50 GLU B C 1
ATOM 1028 O O . GLU B 1 50 ? -1.315 20.016 1.334 1 98.56 50 GLU B O 1
ATOM 1033 N N . LYS B 1 51 ? -2.32 19.734 -0.638 1 98.69 51 LYS B N 1
ATOM 1034 C CA . LYS B 1 51 ? -3.654 19.75 -0.044 1 98.69 51 LYS B CA 1
ATOM 1035 C C . LYS B 1 51 ? -3.832 18.609 0.946 1 98.69 51 LYS B C 1
ATOM 1037 O O . LYS B 1 51 ? -4.336 18.812 2.053 1 98.69 51 LYS B O 1
ATOM 1042 N N . VAL B 1 52 ? -3.373 17.453 0.521 1 98.88 52 VAL B N 1
ATOM 1043 C CA . VAL B 1 52 ? -3.473 16.281 1.378 1 98.88 52 VAL B CA 1
ATOM 1044 C C . VAL B 1 52 ? -2.635 16.484 2.637 1 98.88 52 VAL B C 1
ATOM 1046 O O . VAL B 1 52 ? -3.066 16.141 3.74 1 98.88 52 VAL B O 1
ATOM 1049 N N . ARG B 1 53 ? -1.428 17 2.52 1 98.75 53 ARG B N 1
ATOM 1050 C CA . ARG B 1 53 ? -0.581 17.266 3.676 1 98.75 53 ARG B CA 1
ATOM 1051 C C . ARG B 1 53 ? -1.303 18.156 4.688 1 98.75 53 ARG B C 1
ATOM 1053 O O . ARG B 1 53 ? -1.375 17.828 5.871 1 98.75 53 ARG B O 1
ATOM 1060 N N . ARG B 1 54 ? -1.892 19.219 4.188 1 98.25 54 ARG B N 1
ATOM 1061 C CA . ARG B 1 54 ? -2.557 20.188 5.043 1 98.25 54 ARG B CA 1
ATOM 1062 C C . ARG B 1 54 ? -3.793 19.594 5.703 1 98.25 54 ARG B C 1
ATOM 1064 O O . ARG B 1 54 ? -3.982 19.719 6.914 1 98.25 54 ARG B O 1
ATOM 1071 N N . GLN B 1 55 ? -4.559 18.953 4.914 1 98.25 55 GLN B N 1
ATOM 1072 C CA . GLN B 1 55 ? -5.844 18.453 5.406 1 98.25 5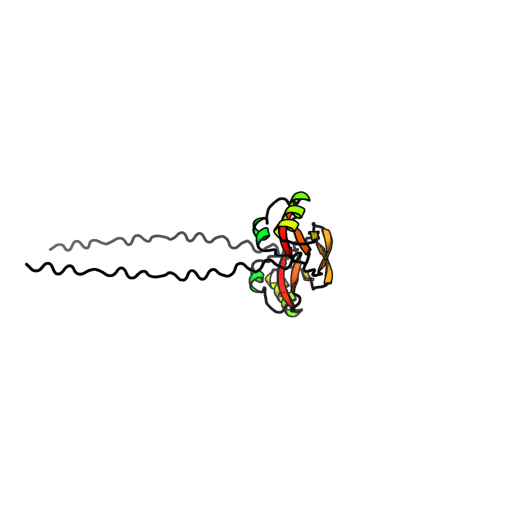5 GLN B CA 1
ATOM 1073 C C . GLN B 1 55 ? -5.656 17.266 6.34 1 98.25 55 GLN B C 1
ATOM 1075 O O . GLN B 1 55 ? -6.52 16.984 7.176 1 98.25 55 GLN B O 1
ATOM 1080 N N . SER B 1 56 ? -4.57 16.578 6.184 1 98.44 56 SER B N 1
ATOM 1081 C CA . SER B 1 56 ? -4.266 15.484 7.098 1 98.44 56 SER B CA 1
ATOM 1082 C C . SER B 1 56 ? -3.596 15.992 8.367 1 98.44 56 SER B C 1
ATOM 1084 O O . SER B 1 56 ? -3.436 15.242 9.336 1 98.44 56 SER B O 1
ATOM 1086 N N . GLY B 1 57 ? -3.121 17.188 8.297 1 97.81 57 GLY B N 1
ATOM 1087 C CA . GLY B 1 57 ? -2.443 17.766 9.445 1 97.81 57 GLY B CA 1
ATOM 1088 C C . GLY B 1 57 ? -0.991 17.344 9.562 1 97.81 57 GLY B C 1
ATOM 1089 O O . GLY B 1 57 ? -0.337 17.594 10.57 1 97.81 57 GLY B O 1
ATOM 1090 N N . SER B 1 58 ? -0.47 16.797 8.531 1 98.19 58 SER B N 1
ATOM 1091 C CA . SER B 1 58 ? 0.877 16.234 8.57 1 98.19 58 SER B CA 1
ATOM 1092 C C . SER B 1 58 ? 1.934 17.328 8.406 1 98.19 58 SER B C 1
ATOM 1094 O O . SER B 1 58 ? 1.71 18.312 7.715 1 98.19 58 SER B O 1
ATOM 1096 N N . ALA B 1 59 ? 3.08 17.078 8.953 1 98.31 59 ALA B N 1
ATOM 1097 C CA . ALA B 1 59 ? 4.219 17.969 8.734 1 98.31 59 ALA B CA 1
ATOM 1098 C C . ALA B 1 59 ? 4.863 17.703 7.375 1 98.31 59 ALA B C 1
ATOM 1100 O O . ALA B 1 59 ? 5.324 18.625 6.707 1 98.31 59 ALA B O 1
ATOM 1101 N N . LEU B 1 60 ? 4.852 16.453 6.938 1 98.31 60 LEU B N 1
ATOM 1102 C CA . LEU B 1 60 ? 5.488 16.031 5.695 1 98.31 60 LEU B CA 1
ATOM 1103 C C . LEU B 1 60 ? 4.512 15.258 4.816 1 98.31 60 LEU B C 1
ATOM 1105 O O . LEU B 1 60 ? 3.568 14.648 5.316 1 98.31 60 LEU B O 1
ATOM 1109 N N . ALA B 1 61 ? 4.746 15.352 3.6 1 98.75 61 ALA B N 1
ATOM 1110 C CA . ALA B 1 61 ? 4.043 14.523 2.629 1 98.75 61 ALA B CA 1
ATOM 1111 C C . ALA B 1 61 ? 5.023 13.836 1.682 1 98.75 61 ALA B C 1
ATOM 1113 O O . ALA B 1 61 ? 6.02 14.43 1.271 1 98.75 61 ALA B O 1
ATOM 1114 N N . ARG B 1 62 ? 4.73 12.609 1.382 1 98.75 62 ARG B N 1
ATOM 1115 C CA . ARG B 1 62 ? 5.5 11.859 0.389 1 98.75 62 ARG B CA 1
ATOM 1116 C C . ARG B 1 62 ? 4.598 11.336 -0.722 1 98.75 62 ARG B C 1
ATOM 1118 O O . ARG B 1 62 ? 3.555 10.734 -0.452 1 98.75 62 ARG B O 1
ATOM 1125 N N . ARG B 1 63 ? 5.035 11.68 -1.89 1 98.81 63 ARG B N 1
ATOM 1126 C CA . ARG B 1 63 ? 4.391 11.164 -3.092 1 98.81 63 ARG B CA 1
ATOM 1127 C C . ARG B 1 63 ? 5.082 9.898 -3.586 1 98.81 63 ARG B C 1
ATOM 1129 O O . ARG B 1 63 ? 6.27 9.922 -3.912 1 98.81 63 ARG B O 1
ATOM 1136 N N . ILE B 1 64 ? 4.383 8.812 -3.607 1 98.62 64 ILE B N 1
ATOM 1137 C CA . ILE B 1 64 ? 4.934 7.543 -4.062 1 98.62 64 ILE B CA 1
ATOM 1138 C C . ILE B 1 64 ? 4.352 7.188 -5.43 1 98.62 64 ILE B C 1
ATOM 1140 O O . ILE B 1 64 ? 3.137 7.02 -5.57 1 98.62 64 ILE B O 1
ATOM 1144 N N . THR B 1 65 ? 5.203 7.102 -6.406 1 98.12 65 THR B N 1
ATOM 1145 C CA . THR B 1 65 ? 4.758 6.926 -7.785 1 98.12 65 THR B CA 1
ATOM 1146 C C . THR B 1 65 ? 5.145 5.547 -8.305 1 98.12 65 THR B C 1
ATOM 1148 O O . THR B 1 65 ? 5.957 4.852 -7.695 1 98.12 65 THR B O 1
ATOM 1151 N N . PRO B 1 66 ? 4.508 5.082 -9.359 1 97.88 66 PRO B N 1
ATOM 1152 C CA . PRO B 1 66 ? 4.91 3.803 -9.953 1 97.88 66 PRO B CA 1
ATOM 1153 C C . PRO B 1 66 ? 6.406 3.734 -10.25 1 97.88 66 PRO B C 1
ATOM 1155 O O . PRO B 1 66 ? 7.008 4.738 -10.633 1 97.88 66 PRO B O 1
ATOM 1158 N N . GLU B 1 67 ? 7.051 2.533 -10.008 1 96.81 67 GLU B N 1
ATOM 1159 C CA . GLU B 1 67 ? 8.438 2.186 -10.297 1 96.81 67 GLU B CA 1
ATOM 1160 C C . GLU B 1 67 ? 9.391 2.848 -9.312 1 96.81 67 GLU B C 1
ATOM 1162 O O . GLU B 1 67 ? 10.609 2.684 -9.406 1 96.81 67 GLU B O 1
ATOM 1167 N N . MET B 1 68 ? 8.859 3.615 -8.406 1 98 68 MET B N 1
ATOM 1168 C CA . MET B 1 68 ? 9.68 4.242 -7.371 1 98 68 MET B CA 1
ATOM 1169 C C . MET B 1 68 ? 10.141 3.215 -6.344 1 98 68 MET B C 1
ATOM 1171 O O . MET B 1 68 ? 9.375 2.326 -5.961 1 98 68 MET B O 1
ATOM 1175 N N . ARG B 1 69 ? 11.375 3.332 -5.941 1 98.19 69 ARG B N 1
ATOM 1176 C CA . ARG B 1 69 ? 11.875 2.566 -4.801 1 98.19 69 ARG B CA 1
ATOM 1177 C C . ARG B 1 69 ? 11.57 3.277 -3.488 1 98.19 69 ARG B C 1
ATOM 1179 O O . ARG B 1 69 ? 11.93 4.441 -3.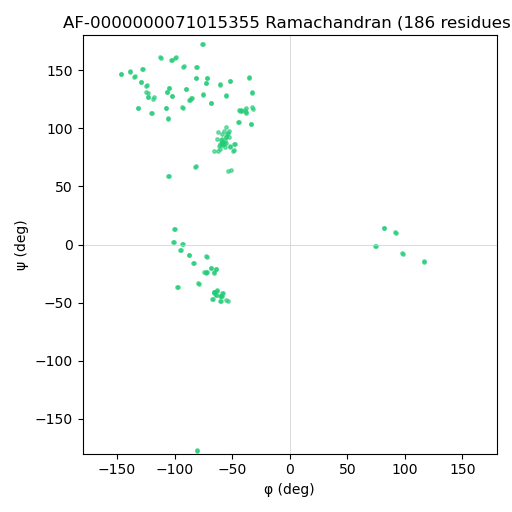309 1 98.19 69 ARG B O 1
ATOM 1186 N N . VAL B 1 70 ? 10.953 2.562 -2.654 1 98.06 70 VAL B N 1
ATOM 1187 C CA . VAL B 1 70 ? 10.531 3.186 -1.403 1 98.06 70 VAL B CA 1
ATOM 1188 C C . VAL B 1 70 ? 10.859 2.262 -0.231 1 98.06 70 VAL B C 1
ATOM 1190 O O . VAL B 1 70 ? 10.828 1.036 -0.37 1 98.06 70 VAL B O 1
ATOM 1193 N N . THR B 1 71 ? 11.234 2.789 0.894 1 98.31 71 THR B N 1
ATOM 1194 C CA . THR B 1 71 ? 11.352 2.035 2.137 1 98.31 71 THR B CA 1
ATOM 1195 C C . THR B 1 71 ? 10.031 2.062 2.906 1 98.31 71 THR B C 1
ATOM 1197 O O . THR B 1 71 ? 9.422 3.121 3.068 1 98.31 71 THR B O 1
ATOM 1200 N N . MET B 1 72 ? 9.625 0.89 3.371 1 97.94 72 MET B N 1
ATOM 1201 C CA . MET B 1 72 ? 8.375 0.788 4.117 1 97.94 72 MET B CA 1
ATOM 1202 C C . MET B 1 72 ? 8.578 1.18 5.578 1 97.94 72 MET B C 1
ATOM 1204 O O . MET B 1 72 ? 8.398 0.357 6.477 1 97.94 72 MET B O 1
ATOM 1208 N N . ASP B 1 73 ? 8.867 2.402 5.82 1 97.5 73 ASP B N 1
ATOM 1209 C CA . ASP B 1 73 ? 9.039 2.963 7.16 1 97.5 73 ASP B CA 1
ATOM 1210 C C . ASP B 1 73 ? 7.773 3.693 7.609 1 97.5 73 ASP B C 1
ATOM 1212 O O . ASP B 1 73 ? 6.879 3.955 6.801 1 97.5 73 ASP B O 1
ATOM 1216 N N . PHE B 1 74 ? 7.695 3.885 8.867 1 96.69 74 PHE B N 1
ATOM 1217 C CA . PHE B 1 74 ? 6.555 4.617 9.406 1 96.69 74 PHE B CA 1
ATOM 1218 C C . PHE B 1 74 ? 7.012 5.887 10.117 1 96.69 74 PHE B C 1
ATOM 1220 O O . PHE B 1 74 ? 7.887 5.836 10.984 1 96.69 74 PHE B O 1
ATOM 1227 N N . ARG B 1 75 ? 6.438 6.984 9.68 1 96.94 75 ARG B N 1
ATOM 1228 C CA . ARG B 1 75 ? 6.574 8.266 10.367 1 96.94 75 ARG B CA 1
ATOM 1229 C C . ARG B 1 75 ? 5.211 8.844 10.734 1 96.94 75 ARG B C 1
ATOM 1231 O O . ARG B 1 75 ? 4.352 9.008 9.867 1 96.94 75 ARG B O 1
ATOM 1238 N N . ALA B 1 76 ? 5.047 9.258 11.992 1 96.94 76 ALA B N 1
ATOM 1239 C CA . ALA B 1 76 ? 3.764 9.734 12.492 1 96.94 76 ALA B CA 1
ATOM 1240 C C . ALA B 1 76 ? 3.424 11.102 11.906 1 96.94 76 ALA B C 1
ATOM 1242 O O . ALA B 1 76 ? 2.256 11.5 11.875 1 96.94 76 ALA B O 1
ATOM 1243 N N . ASP B 1 77 ? 4.391 11.836 11.484 1 98 77 ASP B N 1
ATOM 1244 C CA . ASP B 1 77 ? 4.16 13.195 11.008 1 98 77 ASP B CA 1
ATOM 1245 C C . ASP B 1 77 ? 4.133 13.25 9.484 1 98 77 ASP B C 1
ATOM 1247 O O . ASP B 1 77 ? 4.242 14.328 8.891 1 98 77 ASP B O 1
ATOM 1251 N N . ARG B 1 78 ? 4.035 12.109 8.828 1 98.5 78 ARG B N 1
ATOM 1252 C CA . ARG B 1 78 ? 4.082 12.062 7.367 1 98.5 78 ARG B CA 1
ATOM 1253 C C . ARG B 1 78 ? 2.848 11.367 6.801 1 98.5 78 ARG B C 1
ATOM 1255 O O . ARG B 1 78 ? 2.424 10.336 7.316 1 98.5 78 ARG B O 1
ATOM 1262 N N . VAL B 1 79 ? 2.34 11.969 5.773 1 98.81 79 VAL B N 1
ATOM 1263 C CA . VAL B 1 79 ? 1.313 11.328 4.957 1 98.81 79 VAL B CA 1
ATOM 1264 C C . VAL B 1 79 ? 1.925 10.844 3.645 1 98.81 79 VAL B C 1
ATOM 1266 O O . VAL B 1 79 ? 2.74 11.539 3.039 1 98.81 79 VAL B O 1
ATOM 1269 N N . ASN B 1 80 ? 1.595 9.617 3.258 1 98.81 80 ASN B N 1
ATOM 1270 C CA . ASN B 1 80 ? 1.985 9.047 1.975 1 98.81 80 ASN B CA 1
ATOM 1271 C C . ASN B 1 80 ? 0.831 9.062 0.978 1 98.81 80 ASN B C 1
ATOM 1273 O O . ASN B 1 80 ? -0.28 8.633 1.3 1 98.81 80 ASN B O 1
ATOM 1277 N N . VAL B 1 81 ? 1.04 9.57 -0.142 1 98.94 81 VAL B N 1
ATOM 1278 C CA . VAL B 1 81 ? 0.106 9.523 -1.262 1 98.94 81 VAL B CA 1
ATOM 1279 C C . VAL B 1 81 ? 0.6 8.523 -2.307 1 98.94 81 VAL B C 1
ATOM 1281 O O . VAL B 1 81 ? 1.578 8.789 -3.01 1 98.94 81 VAL B O 1
ATOM 1284 N N . TRP B 1 82 ? -0.117 7.441 -2.369 1 98.56 82 TRP B N 1
ATOM 1285 C CA . TRP B 1 82 ? 0.215 6.438 -3.373 1 98.56 82 TRP B CA 1
ATOM 1286 C C . TRP B 1 82 ? -0.488 6.734 -4.695 1 98.56 82 TRP B C 1
ATOM 1288 O O . TRP B 1 82 ? -1.718 6.824 -4.742 1 98.56 82 TRP B O 1
ATOM 1298 N N . VAL B 1 83 ? 0.285 6.844 -5.727 1 98.69 83 VAL B N 1
ATOM 1299 C CA . VAL B 1 83 ? -0.238 7.281 -7.02 1 98.69 83 VAL B CA 1
ATOM 1300 C C . VAL B 1 83 ? -0.318 6.09 -7.973 1 98.69 83 VAL B C 1
ATOM 1302 O O . VAL B 1 83 ? 0.627 5.305 -8.078 1 98.69 83 VAL B O 1
ATOM 1305 N N . SER B 1 84 ? -1.476 5.961 -8.594 1 97.5 84 SER B N 1
ATOM 1306 C CA . SER B 1 84 ? -1.68 4.891 -9.555 1 97.5 84 SER B CA 1
ATOM 1307 C C . SER B 1 84 ? -0.973 5.191 -10.875 1 97.5 84 SER B C 1
ATOM 1309 O O . SER B 1 84 ? -0.461 6.297 -11.07 1 97.5 84 SER B O 1
ATOM 1311 N N . THR B 1 85 ? -0.961 4.215 -11.781 1 96.44 85 THR B N 1
ATOM 1312 C CA . THR B 1 85 ? -0.351 4.367 -13.094 1 96.44 85 THR B CA 1
ATOM 1313 C C . THR B 1 85 ? -1.081 5.434 -13.914 1 96.44 85 THR B C 1
ATOM 1315 O O . THR B 1 85 ? -0.506 6.02 -14.828 1 96.44 85 THR B O 1
ATOM 1318 N N . ASN B 1 86 ? -2.336 5.719 -13.539 1 97 86 ASN B N 1
ATOM 1319 C CA . ASN B 1 86 ? -3.115 6.719 -14.266 1 97 86 ASN B CA 1
ATOM 1320 C C . ASN B 1 86 ? -2.973 8.102 -13.641 1 97 86 ASN B C 1
ATOM 1322 O O . ASN B 1 86 ? -3.66 9.039 -14.039 1 97 86 ASN B O 1
ATOM 1326 N N . GLY B 1 87 ? -2.211 8.211 -12.602 1 98.06 87 GLY B N 1
ATOM 1327 C CA . GLY B 1 87 ? -1.86 9.508 -12.047 1 98.06 87 GLY B CA 1
ATOM 1328 C C . GLY B 1 87 ? -2.805 9.961 -10.945 1 98.06 87 GLY B C 1
ATOM 1329 O O . GLY B 1 87 ? -2.775 11.117 -10.539 1 98.06 87 GLY B O 1
ATOM 1330 N N . THR B 1 88 ? -3.656 9.008 -10.539 1 98.81 88 THR B N 1
ATOM 1331 C CA . THR B 1 88 ? -4.605 9.352 -9.484 1 98.81 88 THR B CA 1
ATOM 1332 C C . THR B 1 88 ? -4.152 8.781 -8.141 1 98.81 88 THR B C 1
ATOM 1334 O O . THR B 1 88 ? -3.336 7.863 -8.102 1 98.81 88 THR B O 1
ATOM 1337 N N . ALA B 1 89 ? -4.645 9.359 -7.074 1 98.94 89 ALA B N 1
ATOM 1338 C CA . ALA B 1 89 ? -4.383 8.797 -5.75 1 98.94 89 ALA B CA 1
ATOM 1339 C C . ALA B 1 89 ? -5.09 7.457 -5.57 1 98.94 89 ALA B C 1
ATOM 1341 O O . ALA B 1 89 ? -6.32 7.383 -5.633 1 98.94 89 ALA B O 1
ATOM 1342 N N . GLU B 1 90 ? -4.352 6.453 -5.289 1 97.88 90 GLU B N 1
ATOM 1343 C CA . GLU B 1 90 ? -4.91 5.121 -5.086 1 97.88 90 GLU B CA 1
ATOM 1344 C C . GLU B 1 90 ? -5.102 4.824 -3.602 1 97.88 90 GLU B C 1
ATOM 1346 O O . GLU B 1 90 ? -6.031 4.109 -3.221 1 97.88 90 GLU B O 1
ATOM 1351 N N . ARG B 1 91 ? -4.156 5.316 -2.859 1 97.81 91 ARG B N 1
ATOM 1352 C CA . ARG B 1 91 ? -4.176 5.164 -1.407 1 97.81 91 ARG B CA 1
ATOM 1353 C C . ARG B 1 91 ? -3.572 6.379 -0.717 1 97.81 91 ARG B C 1
ATOM 1355 O O . ARG B 1 91 ? -2.709 7.055 -1.282 1 97.81 91 ARG B O 1
ATOM 1362 N N . ILE B 1 92 ? -4.082 6.688 0.414 1 98.69 92 ILE B N 1
ATOM 1363 C CA . ILE B 1 92 ? -3.535 7.727 1.278 1 98.69 92 ILE B CA 1
ATOM 1364 C C . ILE B 1 92 ? -3.406 7.199 2.705 1 98.69 92 ILE B C 1
ATOM 1366 O O . ILE B 1 92 ? -4.402 6.805 3.32 1 98.69 92 ILE B O 1
ATOM 1370 N N . THR B 1 93 ? -2.191 7.156 3.158 1 98.06 93 THR B N 1
ATOM 1371 C CA . THR B 1 93 ? -1.958 6.527 4.453 1 98.06 93 THR B CA 1
ATOM 1372 C C . THR B 1 93 ? -0.957 7.336 5.273 1 98.06 93 THR B C 1
ATOM 1374 O O . THR B 1 93 ? -0.1 8.023 4.715 1 98.06 93 THR B O 1
ATOM 1377 N N . CYS B 1 94 ? -1.104 7.301 6.531 1 98.12 94 CYS B N 1
ATOM 1378 C CA . CYS B 1 94 ? -0.06 7.859 7.383 1 98.12 94 CYS B CA 1
ATOM 1379 C C . CYS B 1 94 ? 1.179 6.973 7.383 1 98.12 94 CYS B C 1
ATOM 1381 O O . CYS B 1 94 ? 1.069 5.746 7.312 1 98.12 94 CYS B O 1
ATOM 1383 N N . GLY B 1 95 ? 2.365 7.625 7.418 1 95.06 95 GLY B N 1
ATOM 1384 C CA . GLY B 1 95 ? 3.602 6.859 7.473 1 95.06 95 GLY B CA 1
ATOM 1385 C C . GLY B 1 95 ? 4.758 7.543 6.766 1 95.06 95 GLY B C 1
ATOM 1386 O O . GLY B 1 95 ? 4.57 8.57 6.105 1 95.06 95 GLY B O 1
#

Sequence (190 aa):
MKIVVIALGALALTACMESRPAPMPAPAGACDAAPVQALIGKPAGPSFVEKVRRQSGSALARRITPEMRVTMDFRADRVNVWVSTNGTAERITCGMKIVVIALGALALTACMESRPAPMPAPAGACDAAPVQALIGKPAGPSFVEKVRRQSGSALARRITPEMRVTMDFRADRVNVWVSTNGTAERITCG